Protein 4CNG (pdb70)

Organism: Sulfolobus acidocaldarius (strain ATCC 33909 / DSM 639 / JCM 8929 / NBRC 15157 / NCIMB 11770) (NCBI:txid330779)

Solvent-accessible surface area: 13334 Å² total; per-residue (Å²): 108,47,8,11,0,0,0,0,34,0,69,6,15,70,1,0,0,6,0,0,32,3,3,30,0,9,101,13,76,31,0,30,0,4,44,28,112,9,89,50,116,66,0,48,155,43,0,48,120,0,28,81,9,7,97,175,59,19,93,95,22,120,55,17,68,66,0,11,141,110,24,93,22,55,0,0,16,28,43,91,20,126,25,191,46,107,27,105,209,47,28,10,76,13,137,30,1,90,158,25,1,130,132,68,57,0,0,0,0,3,11,32,63,77,110,27,21,63,137,102,16,12,48,85,5,61,44,2,2,15,11,38,5,3,89,145,18,19,63,19,12,15,0,4,14,0,1,1,3,1,5,5,10,75,97,65,131,40,15,9,0,0,0,0,38,0,70,6,14,67,1,0,0,6,0,0,34,3,2,42,0,6,94,12,76,45,0,38,0,6,48,26,122,9,85,44,115,70,0,59,164,45,0,52,106,0,41,88,8,10,135,156,53,22,99,94,14,136,64,8,60,53,0,15,150,121,24,91,18,42,0,0,20,33,25,81,70,145,114,18,108,5,101,35,0,94,168,23,4,123,118,79,58,0,0,0,0,4,10,32,61,79,104,26,34,60,220,79,6,65,85,74,21,76,65,53,1,45,14,25,7,6,99,143,23,10,63,18,12,15,0,3,16,0,1,0,0,0,1,12,16,71,81,81

InterPro domains:
  IPR001537 tRNA/rRNA methyltransferase, SpoU type [PF00588] (3-151)
  IPR004384 RNA methyltransferase TrmJ/LasT [PIRSF004808] (2-227)
  IPR004384 RNA methyltransferase TrmJ/LasT [PTHR42786] (3-229)
  IPR029026 tRNA (guanine-N1-)-methyltransferase, N-terminal [G3DSA:3.40.1280.10] (1-156)
  IPR029028 Alpha/beta knot methyltransferases [SSF75217] (3-158)
  IPR053648 tRNA Cytidine-2'-O-Methyltransferase [NF041077] (3-228)

Secondary structure (DSSP, 8-state):
-EEEEEEES---HHHHHHHHHHHHHTT-SEEEEES--S-HHHHHTT-GGGHHIIIII-EEESSHHHHSTT-SEEEEE---SS--GGGGGGEE-GGGHHHHHTTSEEEEEE-BTTTBS-HHHHHTSSEEEPPP--TTS----HHHHHHHHHHHHHH-/-EEEEEEES---HHHHHHHHHHHHHTT-SEEEEES--S-HHHHHTT-GGGHHIIIII-EEESSGGGGSTT-SEEEEE--TT--B-GGGHHHHHTT-EEEEEE-BTTTB--HHHHHT-SEEE-----TTS----HHHHHHHHHHHHHH-

B-factor: mean 23.72, std 23.28, range [7.68, 213.01]

GO terms:
  GO:0106339 tRNA (cytidine(32)-2'-O-ribose)-methyltransferase activity (F, EXP)

Sequence (304 aa):
MTIRLVIVEPEGAYYNLGFIARLVKNFLIDEFYVVVNPKADINEAIKFSAKGSEVIEKMMKITTNNFDDAIRDVDLKIATSSIADIKGDLLRKSSIRRPIDLERLIKDKKVAFIFGRESVGLTREEIAKSDFLLFIPANPEYPVLNLSHAVGIVLYELWRNMTIRLVIVEPEGAYNLGFIARLVKNFLIDEFYVVNPKADINEAIKFSAKGSEVIEKMMMKITNNFDDAIRDVDLKIATSSIADSIRPIDLERLIKDKKVAFIFGRESVGLTREEIAKSSDFLLFIPANPEYPVLNLSHAVGIVLYELWRN

Nearest PDB structures (foldseek):
  4cng-assembly1_A  TM=1.006E+00  e=1.627E-33  Sulfolobus acidocaldarius
  4cnf-assembly1_A  TM=9.850E-01  e=6.640E-30  Sulfolobus acidocaldarius
  4cnf-assembly1_B  TM=9.751E-01  e=2.434E-27  Sulfolobus acidocaldarius
  5gra-assembly1_B  TM=8.907E-01  e=3.231E-12  Zymomonas mobilis subsp. mobilis ZM4 = ATCC 31821
  5gra-assembly1_A  TM=8.893E-01  e=1.372E-11  Zymomonas mobilis subsp. mobilis ZM4 = ATCC 31821

CATH classification: 3.40.1280.10

Structure (mmCIF, N/CA/C/O backbone):
data_4CNG
#
_entry.id   4CNG
#
_cell.length_a   45.803
_cell.length_b   54.097
_cell.length_c   130.637
_cell.angle_alpha   90.00
_cell.angle_beta   90.00
_cell.angle_gamma   90.00
#
_symmetry.space_group_name_H-M   'P 21 2 21'
#
loop_
_entity.id
_entity.type
_entity.pdbx_description
1 polymer 'SPOU RRNA METHYLASE'
2 non-polymer S-ADENOSYL-L-HOMOCYSTEINE
3 non-polymer GLYCEROL
4 water water
#
loop_
_atom_site.group_PDB
_atom_site.id
_atom_site.type_symbol
_atom_site.label_atom_id
_atom_site.label_alt_id
_atom_site.label_comp_id
_atom_site.label_asym_id
_atom_site.label_entity_id
_atom_site.label_seq_id
_atom_site.pdbx_PDB_ins_code
_atom_site.Cartn_x
_atom_site.Cartn_y
_atom_site.Cartn_z
_atom_site.occupancy
_atom_site.B_iso_or_equiv
_atom_site.auth_seq_id
_atom_site.auth_comp_id
_atom_site.auth_asym_id
_atom_site.auth_atom_id
_atom_site.pdbx_PDB_model_num
ATOM 1 N N . MET A 1 21 ? -26.702 -30.452 132.395 1.00 50.41 1 MET A N 1
ATOM 2 C CA . MET A 1 21 ? -27.462 -29.622 133.376 1.00 38.30 1 MET A CA 1
ATOM 3 C C . MET A 1 21 ? -26.622 -29.318 134.625 1.00 36.74 1 MET A C 1
ATOM 4 O O . MET A 1 21 ? -25.855 -30.152 135.090 1.00 39.44 1 MET A O 1
ATOM 9 N N . THR A 1 22 ? -26.837 -28.140 135.200 1.00 30.14 2 THR A N 1
ATOM 10 C CA . THR A 1 22 ? -26.316 -27.808 136.510 1.00 22.18 2 THR A CA 1
ATOM 11 C C . THR A 1 22 ? -27.491 -27.391 137.363 1.00 21.37 2 THR A C 1
ATOM 12 O O . THR A 1 22 ? -28.351 -26.654 136.908 1.00 23.97 2 THR A O 1
ATOM 16 N N . ILE A 1 23 ? -27.552 -27.916 138.572 1.00 16.47 3 ILE A N 1
ATOM 17 C CA . ILE A 1 23 ? -28.695 -27.699 139.430 1.00 14.74 3 ILE A CA 1
ATOM 18 C C . ILE A 1 23 ? -28.320 -26.928 140.670 1.00 13.80 3 ILE A C 1
ATOM 19 O O . ILE A 1 23 ? -27.424 -27.312 141.400 1.00 14.44 3 ILE A O 1
ATOM 24 N N . ARG A 1 24 ? -29.041 -25.838 140.892 1.00 12.59 4 ARG A N 1
ATOM 25 C CA . ARG A 1 24 ? -28.967 -25.081 142.131 1.00 11.71 4 ARG A CA 1
ATOM 26 C C . ARG A 1 24 ? -30.258 -25.292 142.920 1.00 11.31 4 ARG A C 1
ATOM 27 O O . ARG A 1 24 ? -31.341 -25.019 142.438 1.00 15.18 4 ARG A O 1
ATOM 35 N N . LEU A 1 25 ? -30.127 -25.796 144.135 1.00 10.52 5 LEU A N 1
ATOM 36 C CA . LEU A 1 25 ? -31.220 -25.936 145.048 1.00 9.49 5 LEU A CA 1
ATOM 37 C C . LEU A 1 25 ? -31.298 -24.674 145.906 1.00 9.89 5 LEU A C 1
ATOM 38 O O . LEU A 1 25 ? -30.295 -24.301 146.496 1.00 11.21 5 LEU A O 1
ATOM 43 N N . VAL A 1 26 ? -32.466 -24.056 145.941 1.00 9.15 6 VAL A N 1
ATOM 44 C CA . VAL A 1 26 ? -32.719 -22.848 146.730 1.00 8.70 6 VAL A CA 1
ATOM 45 C C . VAL A 1 26 ? -33.837 -23.129 147.717 1.00 8.72 6 VAL A C 1
ATOM 46 O O . VAL A 1 26 ? -34.938 -23.456 147.325 1.00 10.29 6 VAL A O 1
ATOM 50 N N . ILE A 1 27 ? -33.523 -22.970 149.004 1.00 8.76 7 ILE A N 1
ATOM 51 C CA . ILE A 1 27 ? -34.485 -23.169 150.061 1.00 8.43 7 ILE A CA 1
ATOM 52 C C . ILE A 1 27 ? -34.751 -21.811 150.714 1.00 8.83 7 ILE A C 1
ATOM 53 O O . ILE A 1 27 ? -33.840 -21.192 151.232 1.00 9.60 7 ILE A O 1
ATOM 58 N N . VAL A 1 28 ? -35.995 -21.384 150.693 1.00 8.76 8 VAL A N 1
ATOM 59 C CA . VAL A 1 28 ? -36.361 -20.036 151.151 1.00 9.47 8 VAL A CA 1
ATOM 60 C C . VAL A 1 28 ? -36.830 -20.066 152.603 1.00 8.92 8 VAL A C 1
ATOM 61 O O . VAL A 1 28 ? -37.853 -20.650 152.945 1.00 10.72 8 VAL A O 1
ATOM 65 N N . GLU A 1 29 ? -36.053 -19.409 153.473 1.00 9.80 9 GLU A N 1
ATOM 66 C CA . GLU A 1 29 ? -36.384 -19.213 154.881 1.00 10.50 9 GLU A CA 1
ATOM 67 C C . GLU A 1 29 ? -36.818 -20.482 155.608 1.00 10.51 9 GLU A C 1
ATOM 68 O O . GLU A 1 29 ? -37.851 -20.499 156.275 1.00 11.67 9 GLU A O 1
ATOM 74 N N . PRO A 1 30 ? -36.006 -21.527 155.527 1.00 11.15 10 PRO A N 1
ATOM 75 C CA . PRO A 1 30 ? -36.409 -22.754 156.252 1.00 12.44 10 PRO A CA 1
ATOM 76 C C . PRO A 1 30 ? -36.477 -22.506 157.725 1.00 11.39 10 PRO A C 1
ATOM 77 O O . PRO A 1 30 ? -35.604 -21.864 158.324 1.00 12.79 10 PRO A O 1
ATOM 81 N N . GLU A 1 31 ? -37.465 -23.144 158.336 1.00 12.65 11 GLU A N 1
ATOM 82 C CA . GLU A 1 31 ? -37.793 -22.955 159.732 1.00 13.88 11 GLU A CA 1
ATOM 83 C C . GLU A 1 31 ? -37.307 -24.136 160.607 1.00 14.19 11 GLU A C 1
ATOM 84 O O . GLU A 1 31 ? -36.945 -23.940 161.761 1.00 17.49 11 GLU A O 1
ATOM 90 N N . GLY A 1 32 ? -37.434 -25.356 160.090 1.00 13.24 12 GLY A N 1
ATOM 91 C CA . GLY A 1 32 ? -37.108 -26.545 160.869 1.00 13.98 12 GLY A CA 1
ATOM 92 C C . GLY A 1 32 ? -35.670 -26.988 160.705 1.00 13.07 12 GLY A C 1
ATOM 93 O O . GLY A 1 32 ? -35.217 -27.228 159.596 1.00 13.12 12 GLY A O 1
ATOM 94 N N . ALA A 1 33 ? -34.956 -27.192 161.809 1.00 14.08 13 ALA A N 1
ATOM 95 C CA . ALA A 1 33 ? -33.585 -27.708 161.738 1.00 14.54 13 ALA A CA 1
ATOM 96 C C . ALA A 1 33 ? -33.524 -29.107 161.162 1.00 13.60 13 ALA A C 1
ATOM 97 O O . ALA A 1 33 ? -32.603 -29.443 160.447 1.00 13.49 13 ALA A O 1
ATOM 99 N N A TYR A 1 34 ? -34.531 -29.912 161.436 0.50 13.70 14 TYR A N 1
ATOM 100 N N B TYR A 1 34 ? -34.529 -29.913 161.484 0.50 13.85 14 TYR A N 1
ATOM 101 C CA A TYR A 1 34 ? -34.563 -31.241 160.864 0.50 14.10 14 TYR A CA 1
ATOM 102 C CA B TYR A 1 34 ? -34.669 -31.245 160.903 0.50 15.02 14 TYR A CA 1
ATOM 103 C C A TYR A 1 34 ? -34.708 -31.132 159.343 0.50 12.61 14 TYR A C 1
ATOM 104 C C B TYR A 1 34 ? -34.710 -31.113 159.370 0.50 12.88 14 TYR A C 1
ATOM 105 O O A TYR A 1 34 ? -33.981 -31.797 158.602 0.50 12.75 14 TYR A O 1
ATOM 106 O O B TYR A 1 34 ? -33.979 -31.797 158.651 0.50 13.07 14 TYR A O 1
ATOM 123 N N . ASN A 1 35 ? -35.584 -30.248 158.855 1.00 11.96 15 ASN A N 1
ATOM 124 C CA . ASN A 1 35 ? -35.723 -30.121 157.415 1.00 12.19 15 ASN A CA 1
ATOM 125 C C . ASN A 1 35 ? -34.433 -29.655 156.793 1.00 10.55 15 ASN A C 1
ATOM 126 O O . ASN A 1 35 ? -34.037 -30.170 155.759 1.00 10.65 15 ASN A O 1
ATOM 131 N N . LEU A 1 36 ? -33.784 -28.656 157.370 1.00 10.84 16 LEU A N 1
ATOM 132 C CA . LEU A 1 36 ? -32.550 -28.168 156.775 1.00 10.81 16 LEU A CA 1
ATOM 133 C C . LEU A 1 36 ? -31.480 -29.275 156.740 1.00 9.94 16 LEU A C 1
ATOM 134 O O . LEU A 1 36 ? -30.792 -29.433 155.735 1.00 10.31 16 LEU A O 1
ATOM 139 N N . GLY A 1 37 ? -31.320 -29.997 157.836 1.00 10.15 17 GLY A N 1
ATOM 140 C CA . GLY A 1 37 ? -30.371 -31.077 157.851 1.00 10.69 17 GLY A CA 1
ATOM 141 C C . GLY A 1 37 ? -30.678 -32.193 156.867 1.00 10.39 17 GLY A C 1
ATOM 142 O O . GLY A 1 37 ? -29.796 -32.691 156.165 1.00 11.15 17 GLY A O 1
ATOM 143 N N . PHE A 1 38 ? -31.951 -32.569 156.791 1.00 9.37 18 PHE A N 1
ATOM 144 C CA . PHE A 1 38 ? -32.363 -33.587 155.853 1.00 9.60 18 PHE A CA 1
ATOM 145 C C . PHE A 1 38 ? -32.137 -33.163 154.427 1.00 9.49 18 PHE A C 1
ATOM 146 O O . PHE A 1 38 ? -31.767 -33.984 153.580 1.00 10.12 18 PHE A O 1
ATOM 154 N N . ILE A 1 39 ? -32.346 -31.875 154.122 1.00 9.39 19 ILE A N 1
ATOM 155 C CA . ILE A 1 39 ? -32.058 -31.376 152.804 1.00 9.16 19 ILE A CA 1
ATOM 156 C C . ILE A 1 39 ? -30.554 -31.432 152.487 1.00 9.41 19 ILE A C 1
ATOM 157 O O . ILE A 1 39 ? -30.166 -31.849 151.399 1.00 10.15 19 ILE A O 1
ATOM 162 N N . ALA A 1 40 ? -29.725 -31.057 153.450 1.00 10.30 20 ALA A N 1
ATOM 163 C CA . ALA A 1 40 ? -28.288 -31.152 153.235 1.00 11.09 20 ALA A CA 1
ATOM 164 C C . ALA A 1 40 ? -27.836 -32.581 152.923 1.00 10.74 20 ALA A C 1
ATOM 165 O O . ALA A 1 40 ? -26.991 -32.807 152.075 1.00 11.08 20 ALA A O 1
ATOM 167 N N . ARG A 1 41 ? -28.417 -33.545 153.612 1.00 10.52 21 ARG A N 1
ATOM 168 C CA . ARG A 1 41 ? -28.134 -34.961 153.320 1.00 11.08 21 ARG A CA 1
ATOM 169 C C . ARG A 1 41 ? -28.506 -35.305 151.888 1.00 10.98 21 ARG A C 1
ATOM 170 O O . ARG A 1 41 ? -27.729 -35.931 151.162 1.00 11.31 21 ARG A O 1
ATOM 178 N N . LEU A 1 42 ? -29.692 -34.878 151.451 1.00 10.14 22 LEU A N 1
ATOM 179 C CA . LEU A 1 42 ? -30.165 -35.137 150.094 1.00 10.04 22 LEU A CA 1
ATOM 180 C C . LEU A 1 42 ? -29.255 -34.513 149.043 1.00 10.61 22 LEU A C 1
ATOM 181 O O . LEU A 1 42 ? -29.092 -35.066 147.962 1.00 10.66 22 LEU A O 1
ATOM 186 N N . VAL A 1 43 ? -28.707 -33.321 149.328 1.00 10.41 23 VAL A N 1
ATOM 187 C CA . VAL A 1 43 ? -27.768 -32.680 148.426 1.00 11.73 23 VAL A CA 1
ATOM 188 C C . VAL A 1 43 ? -26.597 -33.601 148.102 1.00 11.81 23 VAL A C 1
ATOM 189 O O . VAL A 1 43 ? -26.140 -33.671 146.961 1.00 13.51 23 VAL A O 1
ATOM 193 N N . LYS A 1 44 ? -26.084 -34.278 149.120 1.00 12.05 24 LYS A N 1
ATOM 194 C CA . LYS A 1 44 ? -25.033 -35.260 148.907 1.00 13.40 24 LYS A CA 1
ATOM 195 C C . LYS A 1 44 ? -25.549 -36.567 148.279 1.00 12.54 24 LYS A C 1
ATOM 196 O O . LYS A 1 44 ? -24.913 -37.104 147.383 1.00 14.32 24 LYS A O 1
ATOM 202 N N . ASN A 1 45 ? -26.691 -37.067 148.726 1.00 11.59 25 ASN A N 1
ATOM 203 C CA . ASN A 1 45 ? -27.268 -38.285 148.134 1.00 12.12 25 ASN A CA 1
ATOM 204 C C . ASN A 1 45 ? -27.481 -38.173 146.617 1.00 11.48 25 ASN A C 1
ATOM 205 O O . ASN A 1 45 ? -27.389 -39.174 145.905 1.00 12.87 25 ASN A O 1
ATOM 210 N N . PHE A 1 46 ? -27.806 -36.967 146.134 1.00 11.91 26 PHE A N 1
ATOM 211 C CA . PHE A 1 46 ? -28.185 -36.776 144.751 1.00 11.98 26 PHE A CA 1
ATOM 212 C C . PHE A 1 46 ? -27.280 -35.791 144.006 1.00 13.08 26 PHE A C 1
ATOM 213 O O . PHE A 1 46 ? -27.592 -35.396 142.893 1.00 14.31 26 PHE A O 1
ATOM 221 N N . LEU A 1 47 ? -26.112 -35.500 144.575 1.00 13.73 27 LEU A N 1
ATOM 222 C CA . LEU A 1 47 ? -25.062 -34.739 143.904 1.00 15.18 27 LEU A CA 1
ATOM 223 C C . LEU A 1 47 ? -25.583 -33.450 143.280 1.00 14.87 27 LEU A C 1
ATOM 224 O O . LEU A 1 47 ? -25.263 -33.105 142.160 1.00 17.19 27 LEU A O 1
ATOM 229 N N . ILE A 1 48 ? -26.249 -32.640 144.085 1.00 14.68 28 ILE A N 1
ATOM 230 C CA . ILE A 1 48 ? -26.677 -31.318 143.655 1.00 13.34 28 ILE A CA 1
ATOM 231 C C . ILE A 1 48 ? -25.450 -30.411 143.575 1.00 12.67 28 ILE A C 1
ATOM 232 O O . ILE A 1 48 ? -24.573 -30.455 144.438 1.00 15.50 28 ILE A O 1
ATOM 237 N N . ASP A 1 49 ? -25.387 -29.583 142.541 1.00 13.38 29 ASP A N 1
ATOM 238 C CA . ASP A 1 49 ? -24.202 -28.787 142.269 1.00 14.20 29 ASP A CA 1
ATOM 239 C C . ASP A 1 49 ? -24.032 -27.572 143.207 1.00 14.41 29 ASP A C 1
ATOM 240 O O . ASP A 1 49 ? -22.923 -27.251 143.592 1.00 16.35 29 ASP A O 1
ATOM 245 N N . GLU A 1 50 ? -25.114 -26.870 143.504 1.00 12.97 30 GLU A N 1
ATOM 246 C CA . GLU A 1 50 ? -25.097 -25.625 144.294 1.00 13.01 30 GLU A CA 1
ATOM 247 C C . GLU A 1 50 ? -26.292 -25.662 145.228 1.00 11.83 30 GLU A C 1
ATOM 248 O O . GLU A 1 50 ? -27.347 -26.182 144.875 1.00 12.54 30 GLU A O 1
ATOM 254 N N . PHE A 1 51 ? -26.104 -25.121 146.427 1.00 11.81 31 PHE A N 1
ATOM 255 C CA . PHE A 1 51 ? -27.075 -25.205 147.497 1.00 11.23 31 PHE A CA 1
ATOM 256 C C . PHE A 1 51 ? -27.094 -23.854 148.204 1.00 10.65 31 PHE A C 1
ATOM 257 O O . PHE A 1 51 ? -26.142 -23.507 148.893 1.00 12.19 31 PHE A O 1
ATOM 265 N N . TYR A 1 52 ? -28.214 -23.150 148.034 1.00 10.36 32 TYR A N 1
ATOM 266 C CA . TYR A 1 52 ? -28.433 -21.827 148.619 1.00 10.58 32 TYR A CA 1
ATOM 267 C C . TYR A 1 52 ? -29.596 -21.867 149.579 1.00 11.17 32 TYR A C 1
ATOM 268 O O . TYR A 1 52 ? -30.635 -22.459 149.287 1.00 11.95 32 TYR A O 1
ATOM 277 N N A VAL A 1 53 ? -29.453 -21.150 150.683 0.50 10.86 33 VAL A N 1
ATOM 278 N N B VAL A 1 53 ? -29.420 -21.225 150.733 0.50 11.40 33 VAL A N 1
ATOM 279 C CA A VAL A 1 53 ? -30.497 -21.016 151.655 0.50 10.50 33 VAL A CA 1
ATOM 280 C CA B VAL A 1 53 ? -30.500 -20.998 151.673 0.50 10.79 33 VAL A CA 1
ATOM 281 C C A VAL A 1 53 ? -30.670 -19.521 151.930 0.50 10.51 33 VAL A C 1
ATOM 282 C C B VAL A 1 53 ? -30.664 -19.502 151.906 0.50 10.50 33 VAL A C 1
ATOM 283 O O A VAL A 1 53 ? -29.706 -18.829 152.235 0.50 12.39 33 VAL A O 1
ATOM 284 O O B VAL A 1 53 ? -29.705 -18.800 152.206 0.50 12.78 33 VAL A O 1
ATOM 291 N N . VAL A 1 54 ? -31.889 -19.042 151.758 1.00 9.94 34 VAL A N 1
ATOM 292 C CA . VAL A 1 54 ? -32.220 -17.641 151.930 1.00 10.51 34 VAL A CA 1
ATOM 293 C C . VAL A 1 54 ? -32.681 -17.427 153.374 1.00 10.95 34 VAL A C 1
ATOM 294 O O . VAL A 1 54 ? -33.657 -18.017 153.824 1.00 11.13 34 VAL A O 1
ATOM 298 N N . ASN A 1 55 ? -31.983 -16.548 154.105 1.00 11.59 35 ASN A N 1
ATOM 299 C CA . ASN A 1 55 ? -32.393 -16.090 155.432 1.00 12.74 35 ASN A CA 1
ATOM 300 C C . ASN A 1 55 ? -32.927 -17.254 156.309 1.00 11.83 35 ASN A C 1
ATOM 301 O O . ASN A 1 55 ? -34.067 -17.250 156.732 1.00 12.22 35 ASN A O 1
ATOM 306 N N . PRO A 1 56 ? -32.093 -18.261 156.591 1.00 13.48 36 PRO A N 1
ATOM 307 C CA . PRO A 1 56 ? -32.557 -19.411 157.357 1.00 12.60 36 PRO A CA 1
ATOM 308 C C . PRO A 1 56 ? -32.998 -18.995 158.758 1.00 12.51 36 PRO A C 1
ATOM 309 O O . PRO A 1 56 ? -32.324 -18.220 159.419 1.00 14.32 36 PRO A O 1
ATOM 313 N N . LYS A 1 57 ? -34.100 -19.544 159.202 1.00 13.25 37 LYS A N 1
ATOM 314 C CA . LYS A 1 57 ? -34.597 -19.385 160.573 1.00 14.09 37 LYS A CA 1
ATOM 315 C C . LYS A 1 57 ? -34.152 -20.552 161.481 1.00 14.70 37 LYS A C 1
ATOM 316 O O . LYS A 1 57 ? -33.860 -20.342 162.636 1.00 16.88 37 LYS A O 1
ATOM 322 N N . ALA A 1 58 ? -34.016 -21.732 160.894 1.00 15.45 38 ALA A N 1
ATOM 323 C CA . ALA A 1 58 ? -33.534 -22.917 161.589 1.00 15.41 38 ALA A CA 1
ATOM 324 C C . ALA A 1 58 ? -32.157 -22.655 162.170 1.00 15.66 38 ALA A C 1
ATOM 325 O O . ALA A 1 58 ? -31.314 -22.101 161.480 1.00 16.93 38 ALA A O 1
ATOM 327 N N . ASP A 1 59 ? -31.874 -23.263 163.322 1.00 15.80 39 ASP A N 1
ATOM 328 C CA . ASP A 1 59 ? -30.544 -23.256 163.962 1.00 15.32 39 ASP A CA 1
ATOM 329 C C . ASP A 1 59 ? -29.619 -24.191 163.182 1.00 15.28 39 ASP A C 1
ATOM 330 O O . ASP A 1 59 ? -29.811 -25.404 163.151 1.00 16.91 39 ASP A O 1
ATOM 335 N N . ILE A 1 60 ? -28.621 -23.641 162.504 1.00 15.10 40 ILE A N 1
ATOM 336 C CA . ILE A 1 60 ? -27.754 -24.412 161.629 1.00 16.47 40 ILE A CA 1
ATOM 337 C C . ILE A 1 60 ? -26.926 -25.458 162.388 1.00 18.90 40 ILE A C 1
ATOM 338 O O . ILE A 1 60 ? -26.630 -26.533 161.848 1.00 18.13 40 ILE A O 1
ATOM 343 N N . ASN A 1 61 ? -26.551 -25.130 163.626 1.00 21.16 41 ASN A N 1
ATOM 344 C CA . ASN A 1 61 ? -25.828 -26.047 164.464 1.00 27.17 41 ASN A CA 1
ATOM 345 C C . ASN A 1 61 ? -26.664 -27.280 164.723 1.00 22.22 41 ASN A C 1
ATOM 346 O O . ASN A 1 61 ? -26.165 -28.403 164.662 1.00 29.49 41 ASN A O 1
ATOM 351 N N . GLU A 1 62 ? -27.942 -27.090 165.004 1.00 18.45 42 GLU A N 1
ATOM 352 C CA . GLU A 1 62 ? -28.859 -28.209 165.219 1.00 20.39 42 GLU A CA 1
ATOM 353 C C . GLU A 1 62 ? -29.085 -29.003 163.935 1.00 15.33 42 GLU A C 1
ATOM 354 O O . GLU A 1 62 ? -29.200 -30.216 163.957 1.00 21.42 42 GLU A O 1
ATOM 360 N N . ALA A 1 63 ? -29.153 -28.309 162.814 1.00 13.54 43 ALA A N 1
ATOM 361 C CA . ALA A 1 63 ? -29.409 -28.961 161.544 1.00 12.76 43 ALA A CA 1
ATOM 362 C C . ALA A 1 63 ? -28.316 -29.956 161.168 1.00 14.03 43 ALA A C 1
ATOM 363 O O . ALA A 1 63 ? -28.585 -30.973 160.563 1.00 15.89 43 ALA A O 1
ATOM 365 N N . ILE A 1 64 ? -27.086 -29.641 161.529 1.00 16.37 44 ILE A N 1
ATOM 366 C CA . ILE A 1 64 ? -25.967 -30.522 161.220 1.00 20.13 44 ILE A CA 1
ATOM 367 C C . ILE A 1 64 ? -26.203 -31.941 161.742 1.00 22.02 44 ILE A C 1
ATOM 368 O O . ILE A 1 64 ? -25.816 -32.917 161.094 1.00 23.49 44 ILE A O 1
ATOM 373 N N . LYS A 1 65 ? -26.903 -32.065 162.866 1.00 22.70 45 LYS A N 1
ATOM 374 C CA . LYS A 1 65 ? -27.176 -33.383 163.456 1.00 29.26 45 LYS A CA 1
ATOM 375 C C . LYS A 1 65 ? -28.055 -34.259 162.567 1.00 36.30 45 LYS A C 1
ATOM 376 O O . LYS A 1 65 ? -28.094 -35.501 162.781 1.00 130.78 45 LYS A O 1
ATOM 382 N N . PHE A 1 66 ? -28.883 -33.645 161.720 1.00 54.93 46 PHE A N 1
ATOM 383 C CA . PHE A 1 66 ? -29.812 -34.398 160.892 1.00 31.41 46 PHE A CA 1
ATOM 384 C C . PHE A 1 66 ? -29.210 -34.615 159.506 1.00 38.83 46 PHE A C 1
ATOM 385 O O . PHE A 1 66 ? -29.874 -35.153 158.597 1.00 31.45 46 PHE A O 1
ATOM 393 N N . SER A 1 67 ? -27.984 -34.136 159.299 1.00 27.15 47 SER A N 1
ATOM 394 C CA . SER A 1 67 ? -27.408 -34.129 157.959 1.00 26.81 47 SER A CA 1
ATOM 395 C C . SER A 1 67 ? -26.609 -35.400 157.649 1.00 23.95 47 SER A C 1
ATOM 396 O O . SER A 1 67 ? -2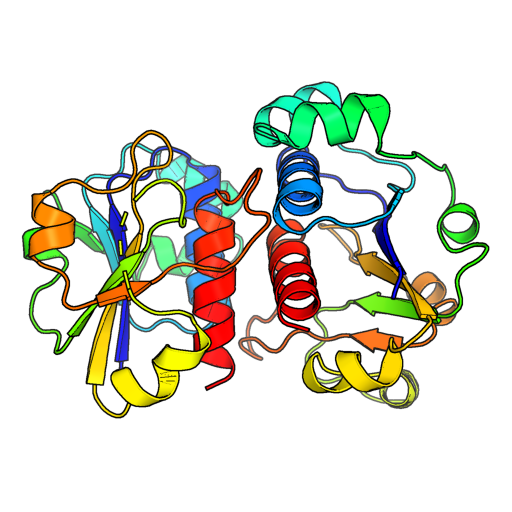6.209 -35.590 156.512 1.00 25.51 47 SER A O 1
ATOM 399 N N . ALA A 1 68 ? -26.468 -36.291 158.639 1.00 25.35 48 ALA A N 1
ATOM 400 C CA . ALA A 1 68 ? -25.625 -37.476 158.540 1.00 26.50 48 ALA A CA 1
ATOM 401 C C . ALA A 1 68 ? -24.331 -37.014 157.878 1.00 33.04 48 ALA A C 1
ATOM 402 O O . ALA A 1 68 ? -23.773 -35.991 158.285 1.00 27.36 48 ALA A O 1
ATOM 404 N N . LYS A 1 69 ? -23.950 -37.642 156.774 1.00 32.70 49 LYS A N 1
ATOM 405 C CA . LYS A 1 69 ? -22.778 -37.201 156.032 1.00 36.43 49 LYS A CA 1
ATOM 406 C C . LYS A 1 69 ? -22.972 -35.877 155.263 1.00 46.57 49 LYS A C 1
ATOM 407 O O . LYS A 1 69 ? -22.013 -35.324 154.709 1.00 44.39 49 LYS A O 1
ATOM 413 N N . GLY A 1 70 ? -24.202 -35.362 155.238 1.00 31.71 50 GLY A N 1
ATOM 414 C CA . GLY A 1 70 ? -24.482 -34.002 154.731 1.00 30.59 50 GLY A CA 1
ATOM 415 C C . GLY A 1 70 ? -23.907 -32.886 155.586 1.00 32.96 50 GLY A C 1
ATOM 416 O O . GLY A 1 70 ? -24.064 -31.716 155.260 1.00 28.98 50 GLY A O 1
ATOM 417 N N . SER A 1 71 ? -23.247 -33.230 156.689 1.00 29.05 51 SER A N 1
ATOM 418 C CA . SER A 1 71 ? -22.659 -32.223 157.579 1.00 23.51 51 SER A CA 1
ATOM 419 C C . SER A 1 71 ? -21.614 -31.317 156.891 1.00 32.73 51 SER A C 1
ATOM 420 O O . SER A 1 71 ? -21.632 -30.093 157.082 1.00 33.75 51 SER A O 1
ATOM 423 N N . GLU A 1 72 ? -20.779 -31.883 156.011 1.00 37.13 52 GLU A N 1
ATOM 424 C CA . GLU A 1 72 ? -19.789 -31.066 155.262 1.00 30.46 52 GLU A CA 1
ATOM 425 C C . GLU A 1 72 ? -20.478 -30.121 154.267 1.00 23.19 52 GLU A C 1
ATOM 426 O O . GLU A 1 72 ? -20.025 -28.997 153.994 1.00 24.2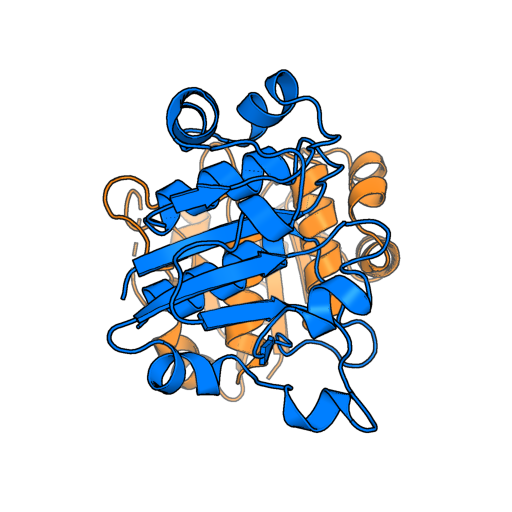6 52 GLU A O 1
ATOM 432 N N . VAL A 1 73 ? -21.652 -30.554 153.837 1.00 19.69 53 VAL A N 1
ATOM 433 C CA . VAL A 1 73 ? -22.503 -29.765 152.975 1.00 16.53 53 VAL A CA 1
ATOM 434 C C . VAL A 1 73 ? -22.881 -28.450 153.648 1.00 15.64 53 VAL A C 1
ATOM 435 O O . VAL A 1 73 ? -22.736 -27.411 153.065 1.00 17.54 53 VAL A O 1
ATOM 439 N N . ILE A 1 74 ? -23.345 -28.511 154.886 1.00 15.74 54 ILE A N 1
ATOM 440 C CA . ILE A 1 74 ? -23.744 -27.312 155.630 1.00 16.29 54 ILE A CA 1
ATOM 441 C C . ILE A 1 74 ? -22.555 -26.409 155.926 1.00 18.09 54 ILE A C 1
ATOM 442 O O . ILE A 1 74 ? -22.595 -25.193 155.701 1.00 19.21 54 ILE A O 1
ATOM 447 N N . GLU A 1 75 ? -21.495 -27.007 156.437 1.00 19.63 55 GLU A N 1
ATOM 448 C CA . GLU A 1 75 ? -20.375 -26.240 156.935 1.00 24.12 55 GLU A CA 1
ATOM 449 C C . GLU A 1 75 ? -19.646 -25.460 155.842 1.00 26.14 55 GLU A C 1
ATOM 450 O O . GLU A 1 75 ? -19.192 -24.320 156.055 1.00 32.27 55 GLU A O 1
ATOM 456 N N . LYS A 1 76 ? -19.520 -26.076 154.672 1.00 22.82 56 LYS A N 1
ATOM 457 C CA . LYS A 1 76 ? -18.710 -25.502 153.606 1.00 24.40 56 LYS A CA 1
ATOM 458 C C . LYS A 1 76 ? -19.467 -25.193 152.317 1.00 24.98 56 LYS A C 1
ATOM 459 O O . LYS A 1 76 ? -19.288 -24.122 151.737 1.00 34.01 56 LYS A O 1
ATOM 465 N N . MET A 1 77 ? -20.294 -26.125 151.852 1.00 18.14 57 MET A N 1
ATOM 466 C CA . MET A 1 77 ? -20.889 -25.966 150.527 1.00 15.65 57 MET A CA 1
ATOM 467 C C . MET A 1 77 ? -22.059 -24.968 150.491 1.00 14.68 57 MET A C 1
ATOM 468 O O . MET A 1 77 ? -22.181 -24.174 149.555 1.00 15.85 57 MET A O 1
ATOM 473 N N . MET A 1 78 ? -22.917 -25.045 151.492 1.00 13.47 58 MET A N 1
ATOM 474 C CA . MET A 1 78 ? -24.122 -24.248 151.561 1.00 12.46 58 MET A CA 1
ATOM 475 C C . MET A 1 78 ? -23.798 -22.776 151.544 1.00 12.73 58 MET A C 1
ATOM 476 O O . MET A 1 78 ? -22.928 -22.328 152.278 1.00 14.49 58 MET A O 1
ATOM 481 N N . LYS A 1 79 ? -24.487 -22.041 150.692 1.00 11.89 59 LYS A N 1
ATOM 482 C CA . LYS A 1 79 ? -24.356 -20.586 150.637 1.00 12.01 59 LYS A CA 1
ATOM 483 C C . LYS A 1 79 ? -25.595 -19.963 151.246 1.00 12.25 59 LYS A C 1
ATOM 484 O O . LYS A 1 79 ? -26.705 -20.321 150.910 1.00 16.78 59 LYS A O 1
ATOM 490 N N . ILE A 1 80 ? -25.410 -19.032 152.170 1.00 12.29 60 ILE A N 1
ATOM 491 C CA . ILE A 1 80 ? -26.484 -18.277 152.755 1.00 11.70 60 ILE A CA 1
ATOM 492 C C . ILE A 1 80 ? -26.573 -16.922 152.051 1.00 11.86 60 ILE A C 1
ATOM 493 O O . ILE A 1 80 ? -25.554 -16.281 151.799 1.00 12.58 60 ILE A O 1
ATOM 498 N N A THR A 1 81 ? -27.786 -16.482 151.731 0.50 11.69 61 THR A N 1
ATOM 499 N N B THR A 1 81 ? -27.788 -16.502 151.744 0.50 12.00 61 THR A N 1
ATOM 500 C CA A THR A 1 81 ? -28.042 -15.106 151.277 0.50 11.83 61 THR A CA 1
ATOM 501 C CA B THR A 1 81 ? -28.040 -15.134 151.338 0.50 12.16 61 THR A CA 1
ATOM 502 C C A THR A 1 81 ? -29.146 -14.518 152.098 0.50 12.13 61 THR A C 1
ATOM 503 C C B THR A 1 81 ? -29.137 -14.519 152.143 0.50 12.06 61 THR A C 1
ATOM 504 O O A THR A 1 81 ? -29.984 -15.234 152.595 0.50 13.91 61 THR A O 1
ATOM 505 O O B THR A 1 81 ? -29.990 -15.213 152.643 0.50 14.61 61 THR A O 1
ATOM 512 N N . ASN A 1 82 ? -29.213 -13.190 152.157 1.00 12.66 62 ASN A N 1
ATOM 513 C CA . ASN A 1 82 ? -30.304 -12.529 152.831 1.00 13.98 62 ASN A CA 1
ATOM 514 C C . ASN A 1 82 ? -31.562 -12.399 152.021 1.00 17.41 62 ASN A C 1
ATOM 515 O O . ASN A 1 82 ? -32.676 -12.323 152.594 1.00 22.42 62 ASN A O 1
ATOM 520 N N . ASN A 1 83 ? -31.424 -12.410 150.706 1.00 16.61 63 ASN A N 1
ATOM 521 C CA . ASN A 1 83 ? -32.566 -12.081 149.855 1.00 21.31 63 ASN A CA 1
ATOM 522 C C . ASN A 1 83 ? -32.753 -13.099 148.770 1.00 17.55 63 ASN A C 1
ATOM 523 O O . ASN A 1 83 ? -31.806 -13.717 148.259 1.00 21.34 63 ASN A O 1
ATOM 528 N N . PHE A 1 84 ? -34.010 -13.288 148.452 1.00 15.87 64 PHE A N 1
ATOM 529 C CA . PHE A 1 84 ? -34.393 -14.182 147.388 1.00 14.82 64 PHE A CA 1
ATOM 530 C C . PHE A 1 84 ? -33.678 -13.917 146.060 1.00 14.08 64 PHE A C 1
ATOM 531 O O . PHE A 1 84 ? -33.181 -14.806 145.369 1.00 15.01 64 PHE A O 1
ATOM 539 N N . ASP A 1 85 ? -33.647 -12.655 145.678 1.00 15.11 65 ASP A N 1
ATOM 540 C CA . ASP A 1 85 ? -33.078 -12.279 144.400 1.00 15.33 65 ASP A CA 1
ATOM 541 C C . ASP A 1 85 ? -31.639 -12.739 144.280 1.00 17.25 65 ASP A C 1
ATOM 542 O O . ASP A 1 85 ? -31.197 -13.076 143.193 1.00 19.42 65 ASP A O 1
ATOM 547 N N . ASP A 1 86 ? -30.869 -12.649 145.357 1.00 18.24 66 ASP A N 1
ATOM 548 C CA . ASP A 1 86 ? -29.449 -13.030 145.284 1.00 21.96 66 ASP A CA 1
ATOM 549 C C . ASP A 1 86 ? -29.185 -14.537 145.103 1.00 24.53 66 ASP A C 1
ATOM 550 O O . ASP A 1 86 ? -28.114 -14.957 144.665 1.00 178.26 66 ASP A O 1
ATOM 555 N N . ALA A 1 87 ? -30.191 -15.321 145.467 1.00 13.89 67 ALA A N 1
ATOM 556 C CA . ALA A 1 87 ? -30.124 -16.770 145.350 1.00 13.82 67 ALA A CA 1
ATOM 557 C C . ALA A 1 87 ? -30.464 -17.300 143.965 1.00 13.34 67 ALA A C 1
ATOM 558 O O . ALA A 1 87 ? -30.133 -18.453 143.655 1.00 16.24 67 ALA A O 1
ATOM 560 N N . ILE A 1 88 ? -31.121 -16.485 143.135 1.00 14.67 68 ILE A N 1
ATOM 561 C CA . ILE A 1 88 ? -31.596 -16.945 141.835 1.00 16.82 68 ILE A CA 1
ATOM 562 C C . ILE A 1 88 ? -30.895 -16.197 140.687 1.00 19.59 68 ILE A C 1
ATOM 563 O O . ILE A 1 88 ? -31.320 -16.283 139.545 1.00 23.80 68 ILE A O 1
ATOM 568 N N . ARG A 1 89 ? -29.806 -15.486 140.992 1.00 23.34 69 ARG A N 1
ATOM 569 C CA . ARG A 1 89 ? -28.942 -14.867 139.988 1.00 26.78 69 ARG A CA 1
ATOM 570 C C . ARG A 1 89 ? -28.157 -15.858 139.150 1.00 22.51 69 ARG A C 1
ATOM 571 O O . ARG A 1 89 ? -27.724 -16.897 139.653 1.00 24.68 69 ARG A O 1
ATOM 579 N N . ASP A 1 90 ? -27.884 -15.484 137.909 1.00 26.14 70 ASP A N 1
ATOM 580 C CA . ASP A 1 90 ? -26.919 -16.192 137.078 1.00 28.80 70 ASP A CA 1
ATOM 581 C C . ASP A 1 90 ? -27.332 -17.643 136.815 1.00 24.83 70 ASP A C 1
ATOM 582 O O . ASP A 1 90 ? -26.478 -18.522 136.783 1.00 28.48 70 ASP A O 1
ATOM 587 N N . VAL A 1 91 ? -28.641 -17.893 136.695 1.00 23.64 71 VAL A N 1
ATOM 588 C CA . VAL A 1 91 ? -29.165 -19.176 136.221 1.00 22.75 71 VAL A CA 1
ATOM 589 C C . VAL A 1 91 ? -29.998 -18.971 134.949 1.00 20.72 71 VAL A C 1
ATOM 590 O O . VAL A 1 91 ? -30.388 -17.843 134.618 1.00 26.26 71 VAL A O 1
ATOM 594 N N . ASP A 1 92 ? -30.175 -20.042 134.187 1.00 20.53 72 ASP A N 1
ATOM 595 C CA . ASP A 1 92 ? -30.931 -19.976 132.948 1.00 21.65 72 ASP A CA 1
ATOM 596 C C . ASP A 1 92 ? -32.447 -20.025 133.203 1.00 21.52 72 ASP A C 1
ATOM 597 O O . ASP A 1 92 ? -33.224 -19.461 132.440 1.00 25.27 72 ASP A O 1
ATOM 602 N N . LEU A 1 93 ? -32.866 -20.716 134.263 1.00 17.80 73 LEU A N 1
ATOM 603 C CA . LEU A 1 93 ? -34.272 -21.003 134.487 1.00 15.89 73 LEU A CA 1
ATOM 604 C C . LEU A 1 93 ? -34.507 -21.117 135.978 1.00 13.35 73 LEU A C 1
ATOM 605 O O . LEU A 1 93 ? -33.667 -21.677 136.687 1.00 15.38 73 LEU A O 1
ATOM 610 N N . LYS A 1 94 ? -35.646 -20.596 136.418 1.00 12.60 74 LYS A N 1
ATOM 611 C CA . LYS A 1 94 ? -36.078 -20.640 137.810 1.00 11.91 74 LYS A CA 1
ATOM 612 C C . LYS A 1 94 ? -37.372 -21.440 137.925 1.00 11.48 74 LYS A C 1
ATOM 613 O O . LYS A 1 94 ? -38.374 -21.034 137.359 1.00 12.33 74 LYS A O 1
ATOM 619 N N . ILE A 1 95 ? -37.320 -22.565 138.629 1.00 10.67 75 ILE A N 1
ATOM 620 C CA . ILE A 1 95 ? -38.474 -23.418 138.796 1.00 10.08 75 ILE A CA 1
ATOM 621 C C . ILE A 1 95 ? -38.869 -23.375 140.265 1.00 9.54 75 ILE A C 1
ATOM 622 O O . ILE A 1 95 ? -38.206 -23.935 141.134 1.00 10.81 75 ILE A O 1
ATOM 627 N N . ALA A 1 96 ? -39.941 -22.670 140.562 1.00 9.47 76 ALA A N 1
ATOM 628 C CA . ALA A 1 96 ? -40.552 -22.645 141.888 1.00 9.33 76 ALA A CA 1
ATOM 629 C C . ALA A 1 96 ? -41.411 -23.908 142.061 1.00 9.36 76 ALA A C 1
ATOM 630 O O . ALA A 1 96 ? -41.688 -24.617 141.090 1.00 9.96 76 ALA A O 1
ATOM 632 N N . THR A 1 97 ? -41.815 -24.165 143.298 1.00 9.38 77 THR A N 1
ATOM 633 C CA . THR A 1 97 ? -42.640 -25.348 143.650 1.00 9.22 77 THR A CA 1
ATOM 634 C C . THR A 1 97 ? -43.789 -24.872 144.515 1.00 9.46 77 THR A C 1
ATOM 635 O O . THR A 1 97 ? -43.672 -23.928 145.303 1.00 11.09 77 THR A O 1
ATOM 639 N N . SER A 1 98 ? -44.918 -25.577 144.393 1.00 9.75 78 SER A N 1
ATOM 640 C CA . SER A 1 98 ? -46.081 -25.332 145.246 1.00 10.96 78 SER A CA 1
ATOM 641 C C . SER A 1 98 ? -46.931 -26.600 145.297 1.00 9.92 78 SER A C 1
ATOM 642 O O . SER A 1 98 ? -47.114 -27.274 144.274 1.00 11.19 78 SER A O 1
ATOM 645 N N . SER A 1 99 ? -47.562 -26.811 146.436 1.00 10.99 79 SER A N 1
ATOM 646 C CA . SER A 1 99 ? -48.544 -27.843 146.639 1.00 12.08 79 SER A CA 1
ATOM 647 C C . SER A 1 99 ? -49.931 -27.550 146.107 1.00 13.44 79 SER A C 1
ATOM 648 O O . SER A 1 99 ? -50.812 -28.404 146.257 1.00 14.78 79 SER A O 1
ATOM 651 N N . ILE A 1 100 ? -50.153 -26.416 145.463 1.00 13.88 80 ILE A N 1
ATOM 652 C CA . ILE A 1 100 ? -51.480 -26.210 144.863 1.00 16.43 80 ILE A CA 1
ATOM 653 C C . ILE A 1 100 ? -51.803 -27.168 143.707 1.00 21.15 80 ILE A C 1
ATOM 654 O O . ILE A 1 100 ? -51.176 -27.119 142.729 1.00 20.18 80 ILE A O 1
ATOM 659 N N . ALA A 1 101 ? -52.753 -28.064 143.947 1.00 23.35 81 ALA A N 1
ATOM 660 C CA . ALA A 1 101 ? -53.046 -29.216 143.086 1.00 24.18 81 ALA A CA 1
ATOM 661 C C . ALA A 1 101 ? -53.921 -28.882 141.898 1.00 26.45 81 ALA A C 1
ATOM 662 O O . ALA A 1 101 ? -53.954 -29.632 140.951 1.00 40.03 81 ALA A O 1
ATOM 664 N N . ASP A 1 102 ? -54.652 -27.782 141.963 1.00 27.15 82 ASP A N 1
ATOM 665 C CA . ASP A 1 102 ? -55.528 -27.385 140.882 1.00 26.98 82 ASP A CA 1
ATOM 666 C C . ASP A 1 102 ? -55.481 -25.886 140.641 1.00 25.25 82 ASP A C 1
ATOM 667 O O . ASP A 1 102 ? -56.396 -25.170 140.898 1.00 27.61 82 ASP A O 1
ATOM 672 N N . ILE A 1 103 ? -54.374 -25.465 140.084 1.00 25.13 83 ILE A N 1
ATOM 673 C CA . ILE A 1 103 ? -54.125 -24.070 139.799 1.00 23.44 83 ILE A CA 1
ATOM 674 C C . ILE A 1 103 ? -55.140 -23.489 138.815 1.00 24.90 83 ILE A C 1
ATOM 675 O O . ILE A 1 103 ? -55.470 -24.118 137.831 1.00 35.84 83 ILE A O 1
ATOM 680 N N . LYS A 1 104 ? -55.625 -22.294 139.072 1.00 28.26 84 LYS A N 1
ATOM 681 C CA . LYS A 1 104 ? -56.535 -21.601 138.162 1.00 33.70 84 LYS A CA 1
ATOM 682 C C . LYS A 1 104 ? -55.938 -20.260 137.751 1.00 36.56 84 LYS A C 1
ATOM 683 O O . LYS A 1 104 ? -55.077 -19.714 138.443 1.00 37.04 84 LYS A O 1
ATOM 689 N N . GLY A 1 105 ? -56.422 -19.721 136.636 1.00 32.11 85 GLY A N 1
ATOM 690 C CA . GLY A 1 105 ? -56.131 -18.346 136.264 1.00 30.25 85 GLY A CA 1
ATOM 691 C C . GLY A 1 105 ? -54.771 -18.222 135.615 1.00 28.06 85 GLY A C 1
ATOM 692 O O . GLY A 1 105 ? -54.256 -19.177 135.035 1.00 27.44 85 GLY A O 1
ATOM 693 N N . ASP A 1 106 ? -54.132 -17.078 135.794 1.00 31.98 86 ASP A N 1
ATOM 694 C CA . ASP A 1 106 ? -52.908 -16.788 135.067 1.00 35.39 86 ASP A CA 1
ATOM 695 C C . ASP A 1 106 ? -51.758 -17.727 135.413 1.00 26.61 86 ASP A C 1
ATOM 696 O O . ASP A 1 106 ? -50.973 -18.064 134.525 1.00 25.67 86 ASP A O 1
ATOM 701 N N . LEU A 1 107 ? -51.689 -18.184 136.668 1.00 28.14 87 LEU A N 1
ATOM 702 C CA . LEU A 1 107 ? -50.597 -19.060 137.106 1.00 23.51 87 LEU A CA 1
ATOM 703 C C . LEU A 1 107 ? -50.620 -20.412 136.401 1.00 21.51 87 LEU A C 1
ATOM 704 O O . LEU A 1 107 ? -49.582 -21.071 136.313 1.00 22.31 87 LEU A O 1
ATOM 709 N N . LEU A 1 108 ? -51.761 -20.808 135.849 1.00 19.89 88 LEU A N 1
ATOM 710 C CA . LEU A 1 108 ? -51.814 -21.997 135.005 1.00 17.12 88 LEU A CA 1
ATOM 711 C C . LEU A 1 108 ? -50.747 -21.941 133.891 1.00 15.39 88 LEU A C 1
ATOM 712 O O . LEU A 1 108 ? -50.175 -22.973 133.531 1.00 15.47 88 LEU A O 1
ATOM 717 N N . ARG A 1 109 ? -50.453 -20.747 133.363 1.00 16.89 89 ARG A N 1
ATOM 718 C CA . ARG A 1 109 ? -49.543 -20.636 132.243 1.00 17.11 89 ARG A CA 1
ATOM 719 C C . ARG A 1 109 ? -48.128 -21.059 132.619 1.00 15.88 89 ARG A C 1
ATOM 720 O O . ARG A 1 109 ? -47.327 -21.328 131.728 1.00 18.99 89 ARG A O 1
ATOM 728 N N . LYS A 1 110 ? -47.803 -21.001 133.919 1.00 14.57 90 LYS A N 1
ATOM 729 C CA . LYS A 1 110 ? -46.499 -21.426 134.476 1.00 15.45 90 LYS A CA 1
ATOM 730 C C . LYS A 1 110 ? -46.451 -22.834 135.031 1.00 12.37 90 LYS A C 1
ATOM 731 O O . LYS A 1 110 ? -45.400 -23.290 135.446 1.00 13.40 90 LYS A O 1
ATOM 737 N N A SER A 1 111 ? -47.592 -23.479 135.118 0.50 13.68 91 SER A N 1
ATOM 738 N N B SER A 1 111 ? -47.608 -23.472 135.158 0.50 14.16 91 SER A N 1
ATOM 739 C CA A SER A 1 111 ? -47.669 -24.708 135.879 0.50 13.20 91 SER A CA 1
ATOM 740 C CA B SER A 1 111 ? -47.721 -24.726 135.928 0.50 13.52 91 SER A CA 1
ATOM 741 C C A SER A 1 111 ? -47.060 -25.886 135.111 0.50 13.56 91 SER A C 1
ATOM 742 C C B SER A 1 111 ? -47.107 -25.899 135.141 0.50 13.51 91 SER A C 1
ATOM 743 O O A SER A 1 111 ? -47.374 -26.117 133.947 0.50 17.87 91 SER A O 1
ATOM 744 O O B SER A 1 111 ? -47.330 -26.024 133.941 0.50 18.39 91 SER A O 1
ATOM 749 N N . ILE A 1 112 ? -46.261 -26.681 135.810 1.00 11.73 92 ILE A N 1
ATOM 750 C CA . ILE A 1 112 ? -45.652 -27.868 135.221 1.00 11.26 92 ILE A CA 1
ATOM 751 C C . ILE A 1 112 ? -45.644 -29.030 136.209 1.00 11.44 92 ILE A C 1
ATOM 752 O O . ILE A 1 112 ? -45.998 -28.868 137.376 1.00 11.09 92 ILE A O 1
ATOM 757 N N A ARG A 1 113 ? -45.446 -30.198 135.614 0.70 12.52 93 ARG A N 1
ATOM 758 N N B ARG A 1 113 ? -45.464 -30.205 135.622 0.30 13.55 93 ARG A N 1
ATOM 759 C CA A ARG A 1 113 ? -45.273 -31.427 136.380 0.70 13.23 93 ARG A CA 1
ATOM 760 C CA B ARG A 1 113 ? -45.277 -31.426 136.397 0.30 15.15 93 ARG A CA 1
ATOM 761 C C A ARG A 1 113 ? -43.888 -32.026 136.156 0.70 43.42 93 ARG A C 1
ATOM 762 C C B ARG A 1 113 ? -43.891 -32.018 136.167 0.30 25.30 93 ARG A C 1
ATOM 763 O O A ARG A 1 113 ? -43.126 -31.553 135.313 0.70 59.88 93 ARG A O 1
ATOM 764 O O B ARG A 1 113 ? -43.126 -31.528 135.336 0.30 106.54 93 ARG A O 1
ATOM 779 N N . PRO A 1 114 ? -43.553 -33.039 136.948 1.00 12.89 94 PRO A N 1
ATOM 780 C CA . PRO A 1 114 ? -42.176 -33.540 136.876 1.00 14.25 94 PRO A CA 1
ATOM 781 C C . PRO A 1 114 ? -41.856 -34.118 135.501 1.00 37.68 94 PRO A C 1
ATOM 782 O O . PRO A 1 114 ? -40.712 -34.045 135.053 1.00 91.25 94 PRO A O 1
ATOM 786 N N . ILE A 1 115 ? -42.862 -34.686 134.844 1.00 16.13 95 ILE A N 1
ATOM 787 C CA . ILE A 1 115 ? -42.679 -35.274 133.518 1.00 17.55 95 ILE A CA 1
ATOM 788 C C . ILE A 1 115 ? -42.163 -34.241 132.522 1.00 25.96 95 ILE A C 1
ATOM 789 O O . ILE A 1 115 ? -41.561 -34.591 131.506 1.00 185.73 95 ILE A O 1
ATOM 794 N N . ASP A 1 116 ? -42.401 -32.968 132.819 1.00 13.69 96 ASP A N 1
ATOM 795 C CA . ASP A 1 116 ? -41.967 -31.898 131.962 1.00 14.80 96 ASP A CA 1
ATOM 796 C C . ASP A 1 116 ? -40.495 -31.485 132.190 1.00 14.56 96 ASP A C 1
ATOM 797 O O . ASP A 1 116 ? -39.921 -30.739 131.401 1.00 15.71 96 ASP A O 1
ATOM 802 N N . LEU A 1 117 ? -39.905 -31.924 133.289 1.00 12.92 97 LEU A N 1
ATOM 803 C CA . LEU A 1 117 ? -38.602 -31.402 133.679 1.00 14.40 97 LEU A CA 1
ATOM 804 C C . LEU A 1 117 ? -37.491 -31.689 132.698 1.00 16.33 97 LEU A C 1
ATOM 805 O O . LEU A 1 117 ? -36.704 -30.814 132.378 1.00 19.18 97 LEU A O 1
ATOM 810 N N . GLU A 1 118 ? -37.403 -32.922 132.236 1.00 19.04 98 GLU A N 1
ATOM 811 C CA . GLU A 1 118 ? -36.269 -33.337 131.413 1.00 26.45 98 GLU A CA 1
ATOM 812 C C . GLU A 1 118 ? -36.093 -32.389 130.221 1.00 23.19 98 GLU A C 1
ATOM 813 O O . GLU A 1 118 ? -34.969 -31.997 129.895 1.00 24.65 98 GLU A O 1
ATOM 819 N N . ARG A 1 119 ? -37.190 -32.084 129.524 1.00 20.57 99 ARG A N 1
ATOM 820 C CA . ARG A 1 119 ? -37.139 -31.246 128.329 1.00 20.49 99 ARG A CA 1
ATOM 821 C C . ARG A 1 119 ? -36.820 -29.801 128.683 1.00 20.72 99 ARG A C 1
ATOM 822 O O . ARG A 1 119 ? -36.153 -29.089 127.923 1.00 29.97 99 ARG A O 1
ATOM 830 N N . LEU A 1 120 ? -37.299 -29.357 129.826 1.00 16.83 100 LEU A N 1
ATOM 831 C CA . LEU A 1 120 ? -37.128 -27.961 130.196 1.00 17.43 100 LEU A CA 1
ATOM 832 C C . LEU A 1 120 ? -35.711 -27.631 130.678 1.00 18.96 100 LEU A C 1
ATOM 833 O O . LEU A 1 120 ? -35.205 -26.541 130.416 1.00 21.12 100 LEU A O 1
ATOM 838 N N . ILE A 1 121 ? -35.069 -28.562 131.380 1.00 18.33 101 ILE A N 1
ATOM 839 C CA . ILE A 1 121 ? -33.788 -28.276 132.018 1.00 18.09 101 ILE A CA 1
ATOM 840 C C . ILE A 1 121 ? -32.555 -28.707 131.232 1.00 24.20 101 ILE A C 1
ATOM 841 O O . ILE A 1 121 ? -31.436 -28.419 131.642 1.00 25.21 101 ILE A O 1
ATOM 846 N N . LYS A 1 122 ? -32.761 -29.375 130.102 1.00 25.46 102 LYS A N 1
ATOM 847 C CA . LYS A 1 122 ? -31.662 -29.806 129.243 1.00 40.63 102 LYS A CA 1
ATOM 848 C C . LYS A 1 122 ? -30.719 -28.659 128.911 1.00 136.65 102 LYS A C 1
ATOM 849 O O . LYS A 1 122 ? -31.157 -27.592 128.388 1.00 139.89 102 LYS A O 1
ATOM 855 N N . ASP A 1 123 ? -29.407 -28.959 129.076 1.00 117.44 103 ASP A N 1
ATOM 856 C CA . ASP A 1 123 ? -28.338 -28.014 128.751 1.00 64.21 103 ASP A CA 1
ATOM 857 C C . ASP A 1 123 ? -28.485 -26.667 129.434 1.00 77.47 103 ASP A C 1
ATOM 858 O O . ASP A 1 123 ? -28.028 -25.649 128.907 1.00 136.42 103 ASP A O 1
ATOM 863 N N . LYS A 1 124 ? -29.019 -26.661 130.659 1.00 27.16 104 LYS A N 1
ATOM 864 C CA . LYS A 1 124 ? -29.208 -25.402 131.364 1.00 24.06 104 LYS A CA 1
ATOM 865 C C . LYS A 1 124 ? -28.762 -25.476 132.803 1.00 25.41 104 LYS A C 1
ATOM 866 O O . LYS A 1 124 ? -28.726 -26.546 133.404 1.00 25.33 104 LYS A O 1
ATOM 872 N N . LYS A 1 125 ? -28.460 -24.307 133.345 1.00 22.73 105 LYS A N 1
ATOM 873 C CA . LYS A 1 125 ? -28.337 -24.103 134.780 1.00 19.57 105 LYS A CA 1
ATOM 874 C C . LYS A 1 125 ? -29.695 -23.692 135.353 1.00 19.39 105 LYS A C 1
ATOM 875 O O . LYS A 1 125 ? -30.261 -22.665 134.962 1.00 19.86 105 LYS A O 1
ATOM 881 N N . VAL A 1 126 ? -30.218 -24.502 136.262 1.00 16.90 106 VAL A N 1
ATOM 882 C CA . VAL A 1 126 ? -31.564 -24.324 136.737 1.00 15.12 106 VAL A CA 1
ATOM 883 C C . VAL A 1 126 ? -31.596 -24.245 138.254 1.00 14.16 106 VAL A C 1
ATOM 884 O O . VAL A 1 126 ? -31.005 -25.101 138.938 1.00 15.37 106 VAL A O 1
ATOM 888 N N . ALA A 1 127 ? -32.338 -23.263 138.772 1.00 13.50 107 ALA A N 1
ATOM 889 C CA . ALA A 1 127 ? -32.634 -23.183 140.197 1.00 12.67 107 ALA A CA 1
ATOM 890 C C . ALA A 1 127 ? -33.984 -23.814 140.465 1.00 11.55 107 ALA A C 1
ATOM 891 O O . ALA A 1 127 ? -34.974 -23.460 139.842 1.00 13.44 107 ALA A O 1
ATOM 893 N N . PHE A 1 128 ? -34.001 -24.736 141.427 1.00 10.80 108 PHE A N 1
ATOM 894 C CA . PHE A 1 128 ? -35.225 -25.334 141.964 1.00 10.02 108 PHE A CA 1
ATOM 895 C C . PHE A 1 128 ? -35.470 -24.712 143.320 1.00 9.31 108 PHE A C 1
ATOM 896 O O . PHE A 1 128 ? -34.631 -24.850 144.207 1.00 10.67 108 PHE A O 1
ATOM 904 N N . ILE A 1 129 ? -36.625 -24.068 143.479 1.00 9.09 109 ILE A N 1
ATOM 905 C CA . ILE A 1 129 ? -36.881 -23.168 144.588 1.00 9.29 109 ILE A CA 1
ATOM 906 C C . ILE A 1 129 ? -38.031 -23.748 145.411 1.00 8.60 109 ILE A C 1
ATOM 907 O O . ILE A 1 129 ? -39.110 -24.034 144.876 1.00 9.59 109 ILE A O 1
ATOM 912 N N . PHE A 1 130 ? -37.789 -23.912 146.732 1.00 8.10 110 PHE A N 1
ATOM 913 C CA . PHE A 1 130 ? -38.748 -24.460 147.678 1.00 8.18 110 PHE A CA 1
ATOM 914 C C . PHE A 1 130 ? -39.002 -23.444 148.761 1.00 8.30 110 PHE A C 1
ATOM 915 O O . PHE A 1 130 ? -38.106 -22.699 149.165 1.00 9.52 110 PHE A O 1
ATOM 923 N N . GLY A 1 131 ? -40.234 -23.428 149.218 1.00 8.54 111 GLY A N 1
ATOM 924 C CA . GLY A 1 131 ? -40.691 -22.461 150.192 1.00 9.01 111 GLY A CA 1
ATOM 925 C C . GLY A 1 131 ? -40.743 -22.929 151.628 1.00 9.05 111 GLY A C 1
ATOM 926 O O . GLY A 1 131 ? -40.224 -23.968 152.028 1.00 9.49 111 GLY A O 1
ATOM 927 N N . ARG A 1 132 ? -41.313 -22.035 152.431 1.00 9.90 112 ARG A N 1
ATOM 928 C CA . ARG A 1 132 ? -41.344 -22.139 153.888 1.00 10.07 112 ARG A CA 1
ATOM 929 C C . ARG A 1 132 ? -42.333 -23.192 154.341 1.00 10.43 112 ARG A C 1
ATOM 930 O O . ARG A 1 132 ? -43.408 -23.318 153.765 1.00 11.63 112 ARG A O 1
ATOM 938 N N . GLU A 1 133 ? -42.001 -23.901 155.411 1.00 11.37 113 GLU A N 1
ATOM 939 C CA . GLU A 1 133 ? -42.915 -24.886 155.919 1.00 12.37 113 GLU A CA 1
ATOM 940 C C . GLU A 1 133 ? -44.253 -24.236 156.259 1.00 13.95 113 GLU A C 1
ATOM 941 O O . GLU A 1 133 ? -45.300 -24.800 155.993 1.00 16.50 113 GLU A O 1
ATOM 947 N N . SER A 1 134 ? -44.222 -23.048 156.858 1.00 13.95 114 SER A N 1
ATOM 948 C CA . SER A 1 134 ? -45.428 -22.390 157.321 1.00 16.28 114 SER A CA 1
ATOM 949 C C . SER A 1 134 ? -46.318 -21.907 156.177 1.00 15.11 114 SER A C 1
ATOM 950 O O . SER A 1 134 ? -47.517 -22.187 156.137 1.00 17.78 114 SER A O 1
ATOM 953 N N . VAL A 1 135 ? -45.735 -21.154 155.252 1.00 13.83 115 VAL A N 1
ATOM 954 C CA . VAL A 1 135 ? -46.528 -20.389 154.284 1.00 13.91 115 VAL A CA 1
ATOM 955 C C . VAL A 1 135 ? -46.037 -20.535 152.843 1.00 13.01 115 VAL A C 1
ATOM 956 O O . VAL A 1 135 ? -46.499 -19.816 151.964 1.00 15.31 115 VAL A O 1
ATOM 960 N N . GLY A 1 136 ? -45.104 -21.437 152.573 1.00 11.28 116 GLY A N 1
ATOM 961 C CA . GLY A 1 136 ? -44.662 -21.668 151.206 1.00 10.75 116 GLY A CA 1
ATOM 962 C C . GLY A 1 136 ? -43.905 -20.484 150.635 1.00 10.58 116 GLY A C 1
ATOM 963 O O . GLY A 1 136 ? -43.089 -19.866 151.307 1.00 11.35 116 GLY A O 1
ATOM 964 N N . LEU A 1 137 ? -44.122 -20.222 149.357 1.00 11.65 117 LEU A N 1
ATOM 965 C CA . LEU A 1 137 ? -43.505 -19.139 148.605 1.00 11.53 117 LEU A CA 1
ATOM 966 C C . LEU A 1 137 ? -44.538 -18.028 148.480 1.00 11.52 117 LEU A C 1
ATOM 967 O O . LEU A 1 137 ? -45.731 -18.283 148.393 1.00 14.68 117 LEU A O 1
ATOM 972 N N . THR A 1 138 ? -44.079 -16.791 148.437 1.00 11.54 118 THR A N 1
ATOM 973 C CA . THR A 1 138 ? -45.023 -15.697 148.237 1.00 12.56 118 THR A CA 1
ATOM 974 C C . THR A 1 138 ? -45.425 -15.611 146.759 1.00 11.67 118 THR A C 1
ATOM 975 O O . THR A 1 138 ? -44.735 -16.088 145.867 1.00 12.05 118 THR A O 1
ATOM 979 N N . ARG A 1 139 ? -46.501 -14.808 146.580 1.00 12.90 119 ARG A N 1
ATOM 980 C CA . ARG A 1 139 ? -46.956 -14.668 145.217 1.00 14.22 119 ARG A CA 1
ATOM 981 C C . ARG A 1 139 ? -45.902 -13.999 144.360 1.00 13.54 119 ARG A C 1
ATOM 982 O O . ARG A 1 139 ? -45.688 -14.384 143.226 1.00 13.37 119 ARG A O 1
ATOM 990 N N . GLU A 1 140 ? -45.162 -13.034 144.959 1.00 13.08 120 GLU A N 1
ATOM 991 C CA . GLU A 1 140 ? -44.108 -12.330 144.223 1.00 12.37 120 GLU A CA 1
ATOM 992 C C . GLU A 1 140 ? -42.871 -13.220 143.957 1.00 11.46 120 GLU A C 1
ATOM 993 O O . GLU A 1 140 ? -42.254 -13.108 142.891 1.00 12.94 120 GLU A O 1
ATOM 999 N N . GLU A 1 141 ? -42.499 -14.113 144.877 1.00 11.29 121 GLU A N 1
ATOM 1000 C CA . GLU A 1 141 ? -41.437 -15.069 144.621 1.00 10.50 121 GLU A CA 1
ATOM 1001 C C . GLU A 1 141 ? -41.798 -15.935 143.416 1.00 10.87 121 GLU A C 1
ATOM 1002 O O . GLU A 1 141 ? -40.939 -16.259 142.576 1.00 11.64 121 GLU A O 1
ATOM 1008 N N . ILE A 1 142 ? -43.063 -16.360 143.320 1.00 11.04 122 ILE A N 1
ATOM 1009 C CA . ILE A 1 142 ? -43.515 -17.135 142.195 1.00 11.42 122 ILE A CA 1
ATOM 1010 C C . ILE A 1 142 ? -43.532 -16.301 140.932 1.00 11.24 122 ILE A C 1
ATOM 1011 O O . ILE A 1 142 ? -43.165 -16.781 139.869 1.00 12.88 122 ILE A O 1
ATOM 1016 N N . ALA A 1 143 ? -43.881 -15.006 141.023 1.00 12.35 123 ALA A N 1
ATOM 1017 C CA . ALA A 1 143 ? -43.832 -14.113 139.873 1.00 13.07 123 ALA A CA 1
ATOM 1018 C C . ALA A 1 143 ? -42.440 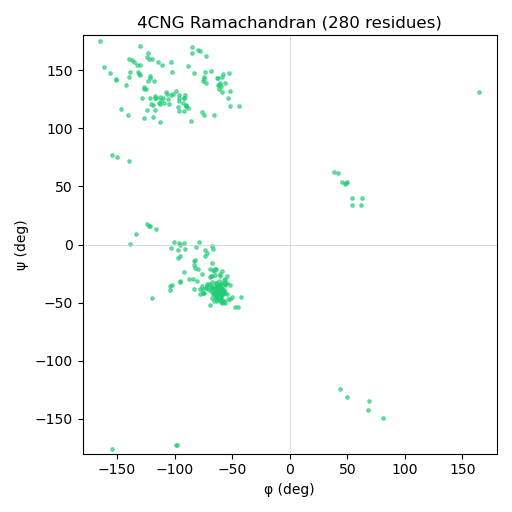-13.956 139.301 1.00 12.58 123 ALA A C 1
ATOM 1019 O O . ALA A 1 143 ? -42.310 -13.810 138.088 1.00 15.32 123 ALA A O 1
ATOM 1021 N N . LYS A 1 144 ? -41.420 -14.036 140.154 1.00 12.51 124 LYS A N 1
ATOM 1022 C CA . LYS A 1 144 ? -40.022 -13.931 139.772 1.00 12.98 124 LYS A CA 1
ATOM 1023 C C . LYS A 1 144 ? -39.468 -15.232 139.221 1.00 13.29 124 LYS A C 1
ATOM 1024 O O . LYS A 1 144 ? -38.320 -15.279 138.806 1.00 16.06 124 LYS A O 1
ATOM 1030 N N . SER A 1 145 ? -40.284 -16.303 139.201 1.00 12.15 125 SER A N 1
ATOM 1031 C CA . SER A 1 145 ? -39.874 -17.619 138.733 1.00 11.55 125 SER A CA 1
ATOM 1032 C C . SER A 1 145 ? -40.448 -17.852 137.333 1.00 12.10 125 SER A C 1
ATOM 1033 O O . SER A 1 145 ? -41.463 -17.287 136.936 1.00 14.06 125 SER A O 1
ATOM 1036 N N . ASP A 1 146 ? -39.829 -18.745 136.568 1.00 11.33 126 ASP A N 1
ATOM 1037 C CA . ASP A 1 146 ? -40.276 -19.090 135.224 1.00 11.63 126 ASP A CA 1
ATOM 1038 C C . ASP A 1 146 ? -41.401 -20.131 135.194 1.00 11.05 126 ASP A C 1
ATOM 1039 O O . ASP A 1 146 ? -42.287 -20.049 134.352 1.00 13.28 126 ASP A O 1
ATOM 1044 N N . PHE A 1 147 ? -41.326 -21.106 136.082 1.00 10.81 127 PHE A N 1
ATOM 1045 C CA . PHE A 1 147 ? -42.282 -22.198 136.128 1.00 10.35 127 PHE A CA 1
ATOM 1046 C C . PHE A 1 147 ? -42.659 -22.489 137.583 1.00 9.26 127 PHE A C 1
ATOM 1047 O O . PHE A 1 147 ? -41.912 -22.132 138.487 1.00 10.54 127 PHE A O 1
ATOM 1055 N N . LEU A 1 148 ? -43.805 -23.130 137.766 1.00 10.18 128 LEU A N 1
ATOM 1056 C CA . LEU A 1 148 ? -44.292 -23.520 139.077 1.00 9.55 128 LEU A CA 1
ATOM 1057 C C . LEU A 1 148 ? -44.606 -25.033 139.016 1.00 9.15 128 LEU A C 1
ATOM 1058 O O . LEU A 1 148 ? -45.565 -25.457 138.368 1.00 10.42 128 LEU A O 1
ATOM 1063 N N . LEU A 1 149 ? -43.784 -25.805 139.685 1.00 9.23 129 LEU A N 1
ATOM 1064 C CA . LEU A 1 149 ? -43.856 -27.269 139.687 1.00 9.56 129 LEU A CA 1
ATOM 1065 C C . LEU A 1 149 ? -44.706 -27.763 140.837 1.00 9.20 129 LEU A C 1
ATOM 1066 O O . LEU A 1 149 ? -44.483 -27.408 141.980 1.00 9.96 129 LEU A O 1
ATOM 1071 N N . PHE A 1 150 ? -45.688 -28.573 140.486 1.00 9.72 130 PHE A N 1
ATOM 1072 C CA . PHE A 1 150 ? -46.493 -29.383 141.424 1.00 10.09 130 PHE A CA 1
ATOM 1073 C C . PHE A 1 150 ? -46.039 -30.826 141.375 1.00 9.44 130 PHE A C 1
ATOM 1074 O O . PHE A 1 150 ? -45.965 -31.388 140.284 1.00 10.96 130 PHE A O 1
ATOM 1082 N N . ILE A 1 151 ? -45.759 -31.407 142.535 1.00 9.18 131 ILE A N 1
ATOM 1083 C CA . ILE A 1 151 ? -45.503 -32.845 142.634 1.00 10.52 131 ILE A CA 1
ATOM 1084 C C . ILE A 1 151 ? -46.834 -33.533 142.891 1.00 10.58 131 ILE A C 1
ATOM 1085 O O . ILE A 1 151 ? -47.489 -33.275 143.901 1.00 10.75 131 ILE A O 1
ATOM 1090 N N . PRO A 1 152 ? -47.221 -34.432 141.963 1.00 12.38 132 PRO A N 1
ATOM 1091 C CA . PRO A 1 152 ? -48.513 -35.079 142.128 1.00 15.15 132 PRO A CA 1
ATOM 1092 C C . PRO A 1 152 ? -48.617 -35.869 143.435 1.00 13.31 132 PRO A C 1
ATOM 1093 O O . PRO A 1 152 ? -47.707 -36.577 143.794 1.00 14.47 132 PRO A O 1
ATOM 1097 N N . ALA A 1 153 ? -49.755 -35.716 144.093 1.00 12.87 133 ALA A N 1
ATOM 1098 C CA . ALA A 1 153 ? -50.025 -36.360 145.365 1.00 12.64 133 ALA A CA 1
ATOM 1099 C C . ALA A 1 153 ? -51.535 -36.264 145.595 1.00 13.49 133 ALA A C 1
ATOM 1100 O O . ALA A 1 153 ? -52.261 -35.708 144.799 1.00 15.36 133 ALA A O 1
ATOM 1102 N N . ASN A 1 154 ? -51.994 -36.894 146.663 1.00 13.30 134 ASN A N 1
ATOM 1103 C CA . ASN A 1 154 ? -53.414 -36.927 147.015 1.00 13.24 134 ASN A CA 1
ATOM 1104 C C . ASN A 1 154 ? -54.023 -35.537 146.851 1.00 13.58 134 ASN A C 1
ATOM 1105 O O . ASN A 1 154 ? -53.625 -34.629 147.562 1.00 14.85 134 ASN A O 1
ATOM 1110 N N . PRO A 1 155 ? -55.039 -35.392 145.969 1.00 15.46 135 PRO A N 1
ATOM 1111 C CA . PRO A 1 155 ? -55.561 -34.041 145.762 1.00 18.35 135 PRO A CA 1
ATOM 1112 C C . PRO A 1 155 ? -56.246 -33.485 147.002 1.00 18.39 135 PRO A C 1
ATOM 1113 O O . PRO A 1 155 ? -56.382 -32.277 147.133 1.00 21.75 135 PRO A O 1
ATOM 1117 N N . GLU A 1 156 ? -56.680 -34.359 147.900 1.00 16.90 136 GLU A N 1
ATOM 1118 C CA . GLU A 1 156 ? -57.282 -33.942 149.172 1.00 18.06 136 GLU A CA 1
ATOM 1119 C C . GLU A 1 156 ? -56.226 -33.538 150.216 1.00 18.77 136 GLU A C 1
ATOM 1120 O O . GLU A 1 156 ? -56.557 -32.911 151.223 1.00 22.49 136 GLU A O 1
ATOM 1126 N N . TYR A 1 157 ? -54.991 -34.007 150.041 1.00 14.20 137 TYR A N 1
ATOM 1127 C CA . TYR A 1 157 ? -53.899 -33.638 150.953 1.00 12.42 137 TYR A CA 1
ATOM 1128 C C . TYR A 1 157 ? -52.559 -33.746 150.233 1.00 11.52 137 TYR A C 1
ATOM 1129 O O . TYR A 1 157 ? -51.796 -34.694 150.443 1.00 12.04 137 TYR A O 1
ATOM 1138 N N . PRO A 1 158 ? -52.263 -32.757 149.396 1.00 12.51 138 PRO A N 1
ATOM 1139 C CA . PRO A 1 158 ? -51.090 -32.815 148.555 1.00 12.95 138 PRO A CA 1
ATOM 1140 C C . PRO A 1 158 ? -49.838 -32.187 149.163 1.00 10.42 138 PRO A C 1
ATOM 1141 O O . PRO A 1 158 ? -48.813 -32.107 148.498 1.00 12.35 138 PRO A O 1
ATOM 1145 N N . VAL A 1 159 ? -49.947 -31.680 150.382 1.00 10.57 139 VAL A N 1
ATOM 1146 C CA . VAL A 1 159 ? -48.925 -30.860 150.972 1.00 10.26 139 VAL A CA 1
ATOM 1147 C C . VAL A 1 159 ? -47.899 -31.765 151.630 1.00 9.44 139 VAL A C 1
ATOM 1148 O O . VAL A 1 159 ? -48.140 -32.382 152.684 1.00 10.39 139 VAL A O 1
ATOM 1152 N N . LEU A 1 160 ? -46.749 -31.867 150.979 1.00 9.12 140 LEU A N 1
ATOM 1153 C CA . LEU A 1 160 ? -45.627 -32.650 151.471 1.00 9.23 140 LEU A CA 1
ATOM 1154 C C . LEU A 1 160 ? -44.819 -31.840 152.474 1.00 8.93 140 LEU A C 1
ATOM 1155 O O . LEU A 1 160 ? -44.701 -30.610 152.340 1.00 9.77 140 LEU A O 1
ATOM 1160 N N . ASN A 1 161 ? -44.238 -32.489 153.461 1.00 8.91 141 ASN A N 1
ATOM 1161 C CA . ASN A 1 161 ? -43.185 -31.867 154.228 1.00 9.15 141 ASN A CA 1
ATOM 1162 C C . ASN A 1 161 ? -42.066 -31.414 153.280 1.00 8.58 141 ASN A C 1
ATOM 1163 O O . ASN A 1 161 ? -41.681 -32.096 152.355 1.00 8.44 141 ASN A O 1
ATOM 1168 N N . LEU A 1 162 ? -41.529 -30.213 153.565 1.00 8.57 142 LEU A N 1
ATOM 1169 C CA . LEU A 1 162 ? -40.519 -29.571 152.736 1.00 8.41 142 LEU A CA 1
ATOM 1170 C C . LEU A 1 162 ? -39.393 -30.498 152.281 1.00 7.68 142 LEU A C 1
ATOM 1171 O O . LEU A 1 162 ? -39.097 -30.575 151.103 1.00 8.60 142 LEU A O 1
ATOM 1176 N N . SER A 1 163 ? -38.738 -31.179 153.220 1.00 7.91 143 SER A N 1
ATOM 1177 C CA . SER A 1 163 ? -37.608 -31.980 152.827 1.00 8.46 143 SER A CA 1
ATOM 1178 C C . SER A 1 163 ? -37.974 -33.197 151.990 1.00 8.37 143 SER A C 1
ATOM 1179 O O . SER A 1 163 ? -37.156 -33.691 151.205 1.00 9.11 143 SER A O 1
ATOM 1182 N N . HIS A 1 164 ? -39.188 -33.699 152.161 1.00 8.24 144 HIS A N 1
ATOM 1183 C CA . HIS A 1 164 ? -39.689 -34.808 151.335 1.00 8.94 144 HIS A CA 1
ATOM 1184 C C . HIS A 1 164 ? -40.012 -34.378 149.926 1.00 8.68 144 HIS A C 1
ATOM 1185 O O . HIS A 1 164 ? -39.724 -35.117 148.990 1.00 9.66 144 HIS A O 1
ATOM 1192 N N . ALA A 1 165 ? -40.553 -33.147 149.769 1.00 8.43 145 ALA A N 1
ATOM 1193 C CA . ALA A 1 165 ? -40.697 -32.575 148.463 1.00 8.76 145 ALA A CA 1
ATOM 1194 C C . ALA A 1 165 ? -39.339 -32.425 147.757 1.00 8.38 145 ALA A C 1
ATOM 1195 O O . ALA A 1 165 ? -39.182 -32.772 146.574 1.00 9.54 145 ALA A O 1
ATOM 1197 N N . VAL A 1 166 ? -38.356 -31.926 148.497 1.00 8.29 146 VAL A N 1
ATOM 1198 C CA . VAL A 1 166 ? -37.015 -31.764 147.933 1.00 9.15 146 VAL A CA 1
ATOM 1199 C C . VAL A 1 166 ? -36.495 -33.163 147.500 1.00 8.72 146 VAL A C 1
ATOM 1200 O O . VAL A 1 166 ? -35.968 -33.321 146.415 1.00 9.67 146 VAL A O 1
ATOM 1204 N N . GLY A 1 167 ? -36.631 -34.180 148.360 1.00 8.71 147 GLY A N 1
ATOM 1205 C CA . GLY A 1 167 ? -36.100 -35.506 148.024 1.00 9.34 147 GLY A CA 1
ATOM 1206 C C . GLY A 1 167 ? -36.726 -36.084 146.769 1.00 9.47 147 GLY A C 1
ATOM 1207 O O . GLY A 1 167 ? -36.038 -36.675 145.954 1.00 10.35 147 GLY A O 1
ATOM 1208 N N . ILE A 1 168 ? -38.031 -35.908 146.593 1.00 9.00 148 ILE A N 1
ATOM 1209 C CA . ILE A 1 168 ? -38.713 -36.417 145.414 1.00 9.71 148 ILE A CA 1
ATOM 1210 C C . ILE A 1 168 ? -38.189 -35.725 144.166 1.00 9.74 148 ILE A C 1
ATOM 1211 O O . ILE A 1 168 ? -37.960 -36.358 143.154 1.00 10.71 148 ILE A O 1
ATOM 1216 N N . VAL A 1 169 ? -38.061 -34.377 144.200 1.00 10.02 149 VAL A N 1
ATOM 1217 C CA . VAL A 1 169 ? -37.566 -33.673 143.044 1.00 10.30 149 VAL A CA 1
ATOM 1218 C C . VAL A 1 169 ? -36.130 -34.090 142.709 1.00 10.64 149 VAL A C 1
ATOM 1219 O O . VAL A 1 169 ? -35.772 -34.287 141.537 1.00 12.38 149 VAL A O 1
ATOM 1223 N N . LEU A 1 170 ? -35.284 -34.176 143.714 1.00 10.81 150 LEU A N 1
ATOM 1224 C CA . LEU A 1 170 ? -33.881 -34.525 143.468 1.00 11.90 150 LEU A CA 1
ATOM 1225 C C . LEU A 1 170 ? -33.751 -35.955 142.895 1.00 12.27 150 LEU A C 1
ATOM 1226 O O . LEU A 1 170 ? -32.899 -36.206 142.051 1.00 13.99 150 LEU A O 1
ATOM 1231 N N . TYR A 1 171 ? -34.572 -36.876 143.377 1.00 12.43 151 TYR A N 1
ATOM 1232 C CA . TYR A 1 171 ? -34.670 -38.230 142.828 1.00 12.96 151 TYR A CA 1
ATOM 1233 C C . TYR A 1 171 ? -35.106 -38.190 141.341 1.00 12.70 151 TYR A C 1
ATOM 1234 O O . TYR A 1 171 ? -34.532 -38.879 140.498 1.00 15.55 151 TYR A O 1
ATOM 1243 N N . GLU A 1 172 ? -36.103 -37.377 141.009 1.00 13.81 152 GLU A N 1
ATOM 1244 C CA . GLU A 1 172 ? -36.517 -37.242 139.628 1.00 15.16 152 GLU A CA 1
ATOM 1245 C C . GLU A 1 172 ? -35.361 -36.738 138.767 1.00 15.65 152 GLU A C 1
ATOM 1246 O O . GLU A 1 172 ? -35.210 -37.157 137.612 1.00 19.82 152 GLU A O 1
ATOM 1252 N N . LEU A 1 173 ? -34.609 -35.767 139.272 1.00 16.14 153 LEU A N 1
ATOM 1253 C CA . LEU A 1 173 ? -33.462 -35.227 138.532 1.00 17.22 153 LEU A CA 1
ATOM 1254 C C . LEU A 1 173 ? -32.358 -36.260 138.357 1.00 21.27 153 LEU A C 1
ATOM 1255 O O . LEU A 1 173 ? -31.744 -36.330 137.302 1.00 23.73 153 LEU A O 1
ATOM 1260 N N . TRP A 1 174 ? -32.087 -37.039 139.399 1.00 20.67 154 TRP A N 1
ATOM 1261 C CA . TRP A 1 174 ? -31.079 -38.100 139.347 1.00 20.15 154 TRP A CA 1
ATOM 1262 C C . TRP A 1 174 ? -31.397 -39.107 138.264 1.00 21.16 154 TRP A C 1
ATOM 1263 O O . TRP A 1 174 ? -30.497 -39.524 137.530 1.00 31.07 154 TRP A O 1
ATOM 1274 N N . ARG A 1 175 ? -32.633 -39.595 138.250 1.00 27.08 155 ARG A N 1
ATOM 1275 C CA . ARG A 1 175 ? -33.081 -40.531 137.223 1.00 41.23 155 ARG A CA 1
ATOM 1276 C C . ARG A 1 175 ? -32.568 -40.084 135.864 1.00 55.89 155 ARG A C 1
ATOM 1277 O O . ARG A 1 175 ? -32.173 -40.903 135.030 1.00 92.48 155 ARG A O 1
ATOM 1285 N N . ASN A 1 176 ? -32.700 -38.787 135.608 1.00 55.23 156 ASN A N 1
ATOM 1286 C CA . ASN A 1 176 ? -32.499 -38.228 134.277 1.00 52.64 156 ASN A CA 1
ATOM 1287 C C . ASN A 1 176 ? -31.022 -38.030 133.919 1.00 68.85 156 ASN A C 1
ATOM 1288 O O . ASN A 1 176 ? -30.164 -37.888 134.794 1.00 61.45 156 ASN A O 1
ATOM 1293 N N . MET B 1 21 ? -55.327 -54.261 143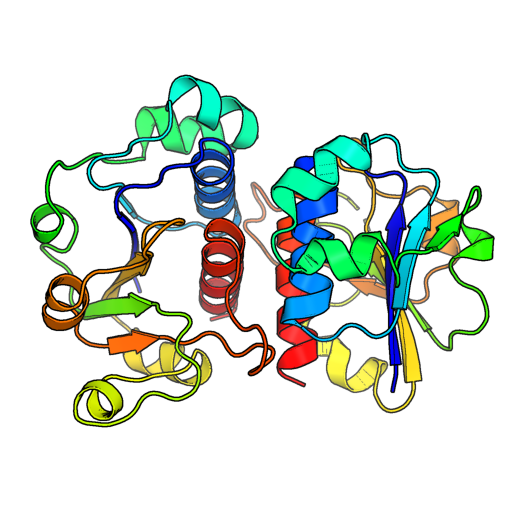.497 1.00 54.20 1 MET B N 1
ATOM 1294 C CA . MET B 1 21 ? -54.003 -53.720 143.922 1.00 39.86 1 MET B CA 1
ATOM 1295 C C . MET B 1 21 ? -54.094 -52.902 145.210 1.00 39.14 1 MET B C 1
ATOM 1296 O O . MET B 1 21 ? -54.688 -51.832 145.242 1.00 45.47 1 MET B O 1
ATOM 1301 N N . THR B 1 22 ? -53.306 -53.321 146.189 1.00 31.46 2 THR B N 1
ATOM 1302 C CA . THR B 1 22 ? -53.346 -52.784 147.538 1.00 24.98 2 THR B CA 1
ATOM 1303 C C . THR B 1 22 ? -51.897 -52.745 147.991 1.00 20.69 2 THR B C 1
ATOM 1304 O O . THR B 1 22 ? -51.120 -53.665 147.729 1.00 21.57 2 THR B O 1
ATOM 1308 N N . ILE B 1 23 ? -51.524 -51.656 148.634 1.00 15.74 3 ILE B N 1
ATOM 1309 C CA . ILE B 1 23 ? -50.170 -51.486 149.111 1.00 13.84 3 ILE B CA 1
ATOM 1310 C C . ILE B 1 23 ? -50.153 -51.383 150.625 1.00 11.61 3 ILE B C 1
ATOM 1311 O O . ILE B 1 23 ? -50.872 -50.578 151.223 1.00 13.19 3 ILE B O 1
ATOM 1316 N N . ARG B 1 24 ? -49.319 -52.216 151.237 1.00 11.53 4 ARG B N 1
ATOM 1317 C CA . ARG B 1 24 ? -49.038 -52.183 152.653 1.00 10.59 4 ARG B CA 1
ATOM 1318 C C . ARG B 1 24 ? -47.612 -51.685 152.865 1.00 11.10 4 ARG B C 1
ATOM 1319 O O . ARG B 1 24 ? -46.668 -52.231 152.327 1.00 13.62 4 ARG B O 1
ATOM 1327 N N . LEU B 1 25 ? -47.475 -50.652 153.681 1.00 9.41 5 LEU B N 1
ATOM 1328 C CA . LEU B 1 25 ? -46.183 -50.159 154.094 1.00 8.95 5 LEU B CA 1
ATOM 1329 C C . LEU B 1 25 ? -45.840 -50.758 155.435 1.00 9.30 5 LEU B C 1
ATOM 1330 O O . LEU B 1 25 ? -46.627 -50.636 156.371 1.00 11.20 5 LEU B O 1
ATOM 1335 N N . VAL B 1 26 ? -44.669 -51.383 155.529 1.00 8.92 6 VAL B N 1
ATOM 1336 C CA . VAL B 1 26 ? -44.175 -51.995 156.771 1.00 9.52 6 VAL B CA 1
ATOM 1337 C C . VAL B 1 26 ? -42.865 -51.309 157.173 1.00 8.89 6 VAL B C 1
ATOM 1338 O O . VAL B 1 26 ? -41.900 -51.350 156.396 1.00 10.30 6 VAL B O 1
ATOM 1342 N N . ILE B 1 27 ? -42.840 -50.709 158.363 1.00 8.40 7 ILE B N 1
ATOM 1343 C CA . ILE B 1 27 ? -41.666 -50.065 158.882 1.00 9.13 7 ILE B CA 1
ATOM 1344 C C . ILE B 1 27 ? -41.181 -50.841 160.094 1.00 9.00 7 ILE B C 1
ATOM 1345 O O . ILE B 1 27 ? -41.925 -51.043 161.041 1.00 10.30 7 ILE B O 1
ATOM 1350 N N . VAL B 1 28 ? -39.935 -51.324 160.042 1.00 9.16 8 VAL B N 1
ATOM 1351 C CA . VAL B 1 28 ? -39.412 -52.225 161.061 1.00 9.34 8 VAL B CA 1
ATOM 1352 C C . VAL B 1 28 ? -38.601 -51.466 162.103 1.00 9.26 8 VAL B C 1
ATOM 1353 O O . VAL B 1 28 ? -37.577 -50.897 161.794 1.00 10.24 8 VAL B O 1
A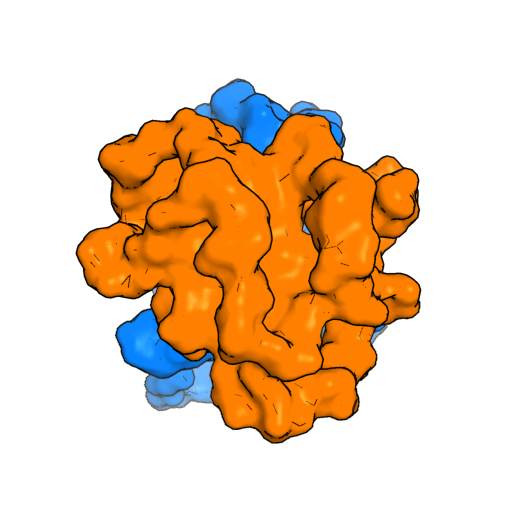TOM 1357 N N . GLU B 1 29 ? -39.073 -51.520 163.347 1.00 10.07 9 GLU B N 1
ATOM 1358 C CA . GLU B 1 29 ? -38.409 -50.978 164.528 1.00 10.29 9 GLU B CA 1
ATOM 1359 C C . GLU B 1 29 ? -37.843 -49.570 164.304 1.00 10.40 9 GLU B C 1
ATOM 1360 O O . GLU B 1 29 ? -36.692 -49.297 164.597 1.00 11.68 9 GLU B O 1
ATOM 1366 N N . PRO B 1 30 ? -38.681 -48.618 163.839 1.00 10.22 10 PRO B N 1
ATOM 1367 C CA . PRO B 1 30 ? -38.185 -47.251 163.654 1.00 10.97 10 PRO B CA 1
ATOM 1368 C C . PRO B 1 30 ? -37.771 -46.644 164.985 1.00 10.52 10 PRO B C 1
ATOM 1369 O O . PRO B 1 30 ? -38.435 -46.866 166.030 1.00 11.26 10 PRO B O 1
ATOM 1373 N N . GLU B 1 31 ? -36.705 -45.860 164.918 1.00 10.91 11 GLU B N 1
ATOM 1374 C CA . GLU B 1 31 ? -36.068 -45.262 166.054 1.00 11.29 11 GLU B CA 1
ATOM 1375 C C . GLU B 1 31 ? -36.404 -43.785 166.240 1.00 11.04 11 GLU B C 1
ATOM 1376 O O . GLU B 1 31 ? -36.466 -43.305 167.370 1.00 13.61 11 GLU B O 1
ATOM 1382 N N . GLY B 1 32 ? -36.571 -43.056 165.154 1.00 11.58 12 GLY B N 1
ATOM 1383 C CA . GLY B 1 32 ? -36.738 -41.606 165.200 1.00 12.12 12 GLY B CA 1
ATOM 1384 C C . GLY B 1 32 ? -38.198 -41.217 165.163 1.00 11.00 12 GLY B C 1
ATOM 1385 O O . GLY B 1 32 ? -38.912 -41.581 164.240 1.00 11.16 12 GLY B O 1
ATOM 1386 N N . ALA B 1 33 ? -38.656 -40.470 166.168 1.00 12.03 13 ALA B N 1
ATOM 1387 C CA . ALA B 1 33 ? -40.035 -40.010 166.196 1.00 11.84 13 ALA B CA 1
ATOM 1388 C C . ALA B 1 33 ? -40.354 -39.142 164.979 1.00 11.39 13 ALA B C 1
ATOM 1389 O O . ALA B 1 33 ? -41.431 -39.224 164.407 1.00 13.03 13 ALA B O 1
ATOM 1391 N N . TYR B 1 34 ? -39.387 -38.331 164.562 1.00 11.62 14 TYR B N 1
ATOM 1392 C CA . TYR B 1 34 ? -39.574 -37.489 163.381 1.00 11.65 14 TYR B CA 1
ATOM 1393 C C . TYR B 1 34 ? -39.824 -38.368 162.170 1.00 10.49 14 TYR B C 1
ATOM 1394 O O . TYR B 1 34 ? -40.712 -38.114 161.370 1.00 11.04 14 TYR B O 1
ATOM 1403 N N . ASN B 1 35 ? -39.043 -39.438 162.014 1.00 11.58 15 ASN B N 1
ATOM 1404 C CA . ASN B 1 35 ? -39.227 -40.318 160.868 1.00 10.97 15 ASN B CA 1
ATOM 1405 C C . ASN B 1 35 ? -40.583 -40.989 160.883 1.00 9.93 15 ASN B C 1
ATOM 1406 O O . ASN B 1 35 ? -41.216 -41.074 159.833 1.00 10.45 15 ASN B O 1
ATOM 1411 N N . LEU B 1 36 ? -41.028 -41.452 162.042 1.00 9.89 16 LEU B N 1
ATOM 1412 C CA . LEU B 1 36 ? -42.300 -42.114 162.098 1.00 9.76 16 LEU B CA 1
ATOM 1413 C C . LEU B 1 36 ? -43.422 -41.123 161.735 1.00 9.12 16 LEU B C 1
ATOM 1414 O O . LEU B 1 36 ? -44.332 -41.459 160.976 1.00 9.65 16 LEU B O 1
ATOM 1419 N N . GLY B 1 37 ? -43.383 -39.921 162.285 1.00 9.15 17 GLY B N 1
ATOM 1420 C CA . GLY B 1 37 ? -44.402 -38.922 161.944 1.00 9.29 17 GLY B CA 1
ATOM 1421 C C . GLY B 1 37 ? -44.353 -38.516 160.474 1.00 8.36 17 GLY B C 1
ATOM 1422 O O . GLY B 1 37 ? -45.394 -38.383 159.841 1.00 9.01 17 GLY B O 1
ATOM 1423 N N . PHE B 1 38 ? -43.150 -38.318 159.931 1.00 8.38 18 PHE B N 1
ATOM 1424 C CA . PHE B 1 38 ? -43.026 -37.994 158.521 1.00 8.56 18 PHE B CA 1
ATOM 1425 C C . PHE B 1 38 ? -43.585 -39.110 157.635 1.00 8.42 18 PHE B C 1
ATOM 1426 O O . PHE B 1 38 ? -44.184 -38.835 156.595 1.00 8.44 18 PHE B O 1
ATOM 1434 N N . ILE B 1 39 ? -43.386 -40.363 158.022 1.00 8.14 19 ILE B N 1
ATOM 1435 C CA . ILE B 1 39 ? -43.915 -41.478 157.256 1.00 8.84 19 ILE B CA 1
ATOM 1436 C C . ILE B 1 39 ? -45.441 -41.485 157.315 1.00 8.20 19 ILE B C 1
ATOM 1437 O O . ILE B 1 39 ? -46.105 -41.692 156.305 1.00 8.71 19 ILE B O 1
ATOM 1442 N N . ALA B 1 40 ? -46.018 -41.236 158.485 1.00 8.33 20 ALA B N 1
ATOM 1443 C CA . ALA B 1 40 ? -47.457 -41.177 158.601 1.00 9.17 20 ALA B CA 1
ATOM 1444 C C . ALA B 1 40 ? -48.058 -40.116 157.683 1.00 8.91 20 ALA B C 1
ATOM 1445 O O . ALA B 1 40 ? -49.078 -40.331 157.044 1.00 9.44 20 ALA B O 1
ATOM 1447 N N . ARG B 1 41 ? -47.406 -38.943 157.625 1.00 8.59 21 ARG B N 1
ATOM 1448 C CA . ARG B 1 41 ? -47.833 -37.910 156.720 1.00 8.90 21 ARG B CA 1
ATOM 1449 C C . ARG B 1 41 ? -47.851 -38.401 155.291 1.00 8.38 21 ARG B C 1
ATOM 1450 O O . ARG B 1 41 ? -48.798 -38.168 154.527 1.00 9.41 21 ARG B O 1
ATOM 1458 N N . LEU B 1 42 ? -46.763 -39.047 154.869 1.00 8.64 22 LEU B N 1
ATOM 1459 C CA . LEU B 1 42 ? -46.626 -39.574 153.509 1.00 8.55 22 LEU B CA 1
ATOM 1460 C C . LEU B 1 42 ? -47.715 -40.626 153.176 1.00 8.47 22 LEU B C 1
ATOM 1461 O O . LEU B 1 42 ? -48.147 -40.720 152.035 1.00 8.78 22 LEU B O 1
ATOM 1466 N N . VAL B 1 43 ? -48.111 -41.442 154.153 1.00 8.68 23 VAL B N 1
ATOM 1467 C CA . VAL B 1 43 ? -49.178 -42.408 153.930 1.00 8.98 23 VAL B CA 1
ATOM 1468 C C . VAL B 1 43 ? -50.438 -41.715 153.475 1.00 9.71 23 VAL B C 1
ATOM 1469 O O . VAL B 1 43 ? -51.121 -42.212 152.575 1.00 10.84 23 VAL B O 1
ATOM 1473 N N . LYS B 1 44 ? -50.736 -40.546 154.074 1.00 9.77 24 LYS B N 1
ATOM 1474 C CA . LYS B 1 44 ? -51.897 -39.766 153.645 1.00 10.17 24 LYS B CA 1
ATOM 1475 C C . LYS B 1 44 ? -51.635 -39.051 152.318 1.00 10.13 24 LYS B C 1
ATOM 1476 O O . LYS B 1 44 ? -52.496 -39.019 151.446 1.00 11.42 24 LYS B O 1
ATOM 1482 N N . ASN B 1 45 ? -50.435 -38.477 152.147 1.00 9.43 25 ASN B N 1
ATOM 1483 C CA . ASN B 1 45 ? -50.093 -37.803 150.911 1.00 9.24 25 ASN B CA 1
ATOM 1484 C C . ASN B 1 45 ? -50.210 -38.699 149.687 1.00 9.21 25 ASN B C 1
ATOM 1485 O O . ASN B 1 45 ? -50.475 -38.219 148.601 1.00 10.37 25 ASN B O 1
ATOM 1490 N N . PHE B 1 46 ? -49.972 -40.007 149.854 1.00 9.40 26 PHE B N 1
ATOM 1491 C CA . PHE B 1 46 ? -49.899 -40.927 148.726 1.00 9.90 26 PHE B CA 1
ATOM 1492 C C . PHE B 1 46 ? -50.916 -42.083 148.835 1.00 11.02 26 PHE B C 1
ATOM 1493 O O . PHE B 1 46 ? -50.853 -43.045 148.056 1.00 12.02 26 PHE B O 1
ATOM 1501 N N . LEU B 1 47 ? -51.899 -41.926 149.714 1.00 11.12 27 LEU B N 1
ATOM 1502 C CA . LEU B 1 47 ? -53.033 -42.847 149.830 1.00 12.17 27 LEU B CA 1
ATOM 1503 C C . LEU B 1 47 ? -52.589 -44.307 149.885 1.00 12.41 27 LEU B C 1
ATOM 1504 O O . LEU B 1 47 ? -53.135 -45.166 149.193 1.00 14.30 27 LEU B O 1
ATOM 1509 N N . ILE B 1 48 ? -51.667 -44.611 150.790 1.00 11.70 28 ILE B N 1
ATOM 1510 C CA . ILE B 1 48 ? -51.249 -45.983 151.006 1.00 11.22 28 ILE B CA 1
ATOM 1511 C C . ILE B 1 48 ? -52.380 -46.660 151.782 1.00 11.36 28 ILE B C 1
ATOM 1512 O O . ILE B 1 48 ? -52.978 -46.108 152.669 1.00 12.84 28 ILE B O 1
ATOM 1517 N N . ASP B 1 49 ? -52.668 -47.916 151.433 1.00 11.84 29 ASP B N 1
ATOM 1518 C CA . ASP B 1 49 ? -53.845 -48.603 151.960 1.00 12.43 29 ASP B CA 1
ATOM 1519 C C . ASP B 1 49 ? -53.690 -49.125 153.390 1.00 12.25 29 ASP B C 1
ATOM 1520 O O . ASP B 1 49 ? -54.647 -49.122 154.159 1.00 14.01 29 ASP B O 1
ATOM 1525 N N . GLU B 1 50 ? -52.503 -49.635 153.710 1.00 11.13 30 GLU B N 1
ATOM 1526 C CA . GLU B 1 50 ? -52.235 -50.268 154.991 1.00 10.88 30 GLU B CA 1
ATOM 1527 C C . GLU B 1 50 ? -50.875 -49.842 155.488 1.00 10.99 30 GLU B C 1
ATOM 1528 O O . GLU B 1 50 ? -49.971 -49.620 154.696 1.00 11.51 30 GLU B O 1
ATOM 1534 N N . PHE B 1 51 ? -50.724 -49.756 156.794 1.00 11.16 31 PHE B N 1
ATOM 1535 C CA . PHE B 1 51 ? -49.524 -49.202 157.407 1.00 10.25 31 PHE B CA 1
ATOM 1536 C C . PHE B 1 51 ? -49.286 -49.969 158.716 1.00 10.25 31 PHE B C 1
ATOM 1537 O O . PHE B 1 51 ? -50.096 -49.903 159.626 1.00 11.08 31 PHE B O 1
ATOM 1545 N N . TYR B 1 52 ? -48.157 -50.664 158.762 1.00 10.23 32 TYR B N 1
ATOM 1546 C CA . TYR B 1 52 ? -47.747 -51.497 159.878 1.00 10.98 32 TYR B CA 1
ATOM 1547 C C . TYR B 1 52 ? -46.385 -51.040 160.391 1.00 11.37 32 TYR B C 1
ATOM 1548 O O . TYR B 1 52 ? -45.474 -50.774 159.591 1.00 11.73 32 TYR B O 1
ATOM 1557 N N . VAL B 1 53 ? -46.221 -51.043 161.706 1.00 11.16 33 VAL B N 1
ATOM 1558 C CA . VAL B 1 53 ? -44.967 -50.725 162.325 1.00 11.34 33 VAL B CA 1
ATOM 1559 C C . VAL 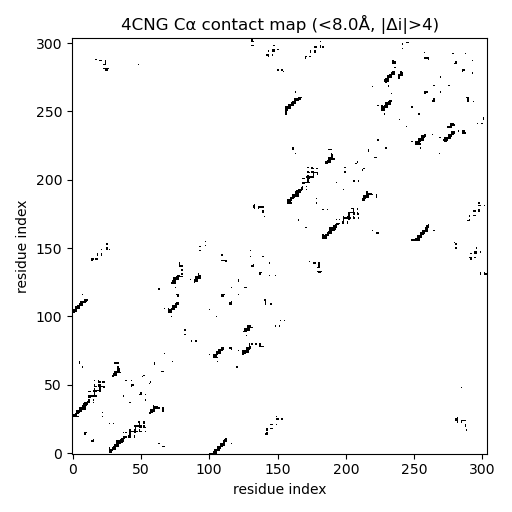B 1 53 ? -44.641 -51.859 163.287 1.00 11.35 33 VAL B C 1
ATOM 1560 O O . VAL B 1 53 ? -45.450 -52.208 164.146 1.00 12.94 33 VAL B O 1
ATOM 1564 N N . VAL B 1 54 ? -43.457 -52.425 163.118 1.00 10.91 34 VAL B N 1
ATOM 1565 C CA . VAL B 1 54 ? -42.998 -53.567 163.956 1.00 9.88 34 VAL B CA 1
ATOM 1566 C C . VAL B 1 54 ? -42.216 -53.002 165.127 1.00 11.37 34 VAL B C 1
ATOM 1567 O O . VAL B 1 54 ? -41.183 -52.373 164.920 1.00 12.34 34 VAL B O 1
ATOM 1571 N N . ASN B 1 55 ? -42.655 -53.307 166.351 1.00 12.05 35 ASN B N 1
ATOM 1572 C CA . ASN B 1 55 ? -41.916 -52.992 167.568 1.00 13.64 35 ASN B CA 1
ATOM 1573 C C . ASN B 1 55 ? -41.222 -51.625 167.496 1.00 14.11 35 ASN B C 1
ATOM 1574 O O . ASN B 1 55 ? -40.023 -51.529 167.643 1.00 13.33 35 ASN B O 1
ATOM 1579 N N . PRO B 1 56 ? -41.993 -50.539 167.360 1.00 13.47 36 PRO B N 1
ATOM 1580 C CA . PRO B 1 56 ? -41.368 -49.224 167.279 1.00 13.09 36 PRO B CA 1
ATOM 1581 C C . PRO B 1 56 ? -40.567 -48.889 168.519 1.00 12.55 36 PRO B C 1
ATOM 1582 O O . PRO B 1 56 ? -41.009 -49.155 169.626 1.00 15.05 36 PRO B O 1
ATOM 1586 N N . LYS B 1 57 ? -39.412 -48.295 168.311 1.00 12.71 37 LYS B N 1
ATOM 1587 C CA . LYS B 1 57 ? -38.603 -47.754 169.391 1.00 13.16 37 LYS B CA 1
ATOM 1588 C C . LYS B 1 57 ? -38.869 -46.251 169.599 1.00 12.62 37 LYS B C 1
ATOM 1589 O O . LYS B 1 57 ? -38.838 -45.751 170.710 1.00 15.54 37 LYS B O 1
ATOM 1595 N N . ALA B 1 58 ? -39.178 -45.540 168.537 1.00 12.85 38 ALA B N 1
ATOM 1596 C CA . ALA B 1 58 ? -39.639 -44.156 168.613 1.00 13.67 38 ALA B CA 1
ATOM 1597 C C . ALA B 1 58 ? -40.823 -44.003 169.555 1.00 12.58 38 ALA B C 1
ATOM 1598 O O . ALA B 1 58 ? -41.737 -44.823 169.548 1.00 14.27 38 ALA B O 1
ATOM 1600 N N . ASP B 1 59 ? -40.897 -42.853 170.209 1.00 13.03 39 ASP B N 1
ATOM 1601 C CA . ASP B 1 59 ? -42.057 -42.454 170.967 1.00 13.26 39 ASP B CA 1
ATOM 1602 C C . ASP B 1 59 ? -43.157 -41.996 170.035 1.00 11.96 39 ASP B C 1
ATOM 1603 O O . ASP B 1 59 ? -43.046 -40.989 169.342 1.00 12.71 39 ASP B O 1
ATOM 1608 N N . ILE B 1 60 ? -44.244 -42.752 170.010 1.00 11.77 40 ILE B N 1
ATOM 1609 C CA . ILE B 1 60 ? -45.335 -42.464 169.073 1.00 11.67 40 ILE B CA 1
ATOM 1610 C C . ILE B 1 60 ? -46.046 -41.162 169.409 1.00 11.05 40 ILE B C 1
ATOM 1611 O O . ILE B 1 60 ? -46.461 -40.434 168.502 1.00 11.71 40 ILE B O 1
ATOM 1616 N N . ASN B 1 61 ? -46.125 -40.823 170.684 1.00 11.59 41 ASN B N 1
ATOM 1617 C CA . ASN B 1 61 ? -46.739 -39.565 171.053 1.00 12.33 41 ASN B CA 1
ATOM 1618 C C . ASN B 1 61 ? -45.941 -38.378 170.509 1.00 13.93 41 ASN B C 1
ATOM 1619 O O . ASN B 1 61 ? -46.510 -37.392 170.036 1.00 17.82 41 ASN B O 1
ATOM 1624 N N . GLU B 1 62 ? -44.624 -38.464 170.556 1.00 13.03 42 GLU B N 1
ATOM 1625 C CA . GLU B 1 62 ? -43.776 -37.440 169.967 1.00 13.71 42 GLU B CA 1
ATOM 1626 C C . GLU B 1 62 ? -43.880 -37.438 168.442 1.00 11.86 42 GLU B C 1
ATOM 1627 O O . GLU B 1 62 ? -43.898 -36.365 167.807 1.00 12.96 42 GLU B O 1
ATOM 1633 N N . ALA B 1 63 ? -43.979 -38.610 167.833 1.00 10.89 43 ALA B N 1
ATOM 1634 C CA . ALA B 1 63 ? -44.128 -38.710 166.388 1.00 11.20 43 ALA B CA 1
ATOM 1635 C C . ALA B 1 63 ? -45.310 -37.943 165.843 1.00 10.29 43 ALA B C 1
ATOM 1636 O O . ALA B 1 63 ? -45.238 -37.385 164.750 1.00 10.65 43 ALA B O 1
ATOM 1638 N N . ILE B 1 64 ? -46.379 -37.896 166.616 1.00 10.92 44 ILE B N 1
ATOM 1639 C CA . ILE B 1 64 ? -47.570 -37.210 166.188 1.00 10.97 44 ILE B CA 1
ATOM 1640 C C . ILE B 1 64 ? -47.272 -35.733 165.893 1.00 10.89 44 ILE B C 1
ATOM 1641 O O . ILE B 1 64 ? -47.851 -35.155 164.979 1.00 11.66 44 ILE B O 1
ATOM 1646 N N . LYS B 1 65 ? -46.341 -35.121 166.618 1.00 11.78 45 LYS B N 1
ATOM 1647 C CA . LYS B 1 65 ? -45.993 -33.707 166.377 1.00 12.29 45 LYS B CA 1
ATOM 1648 C C . LYS B 1 65 ? -45.393 -33.465 165.001 1.00 13.13 45 LYS B C 1
ATOM 1649 O O . LYS B 1 65 ? -45.446 -32.352 164.531 1.00 17.06 45 LYS B O 1
ATOM 1655 N N . PHE B 1 66 ? -44.844 -34.494 164.345 1.00 12.18 46 PHE B N 1
ATOM 1656 C CA . PHE B 1 66 ? -44.222 -34.390 163.040 1.00 13.56 46 PHE B CA 1
ATOM 1657 C C . PHE B 1 66 ? -45.144 -34.859 161.930 1.00 12.03 46 PHE B C 1
ATOM 1658 O O . PHE B 1 66 ? -44.695 -34.968 160.773 1.00 15.46 46 PHE B O 1
ATOM 1666 N N . SER B 1 67 ? -46.372 -35.248 162.261 1.00 11.23 47 SER B N 1
ATOM 1667 C CA . SER B 1 67 ? -47.204 -35.940 161.319 1.00 11.18 47 SER B CA 1
ATOM 1668 C C . SER B 1 67 ? -48.208 -35.087 160.552 1.00 11.74 47 SER B C 1
ATOM 1669 O O . SER B 1 67 ? -48.718 -35.559 159.557 1.00 11.10 47 SER B O 1
ATOM 1672 N N . ALA B 1 68 ? -48.433 -33.836 160.947 1.00 11.35 48 ALA B N 1
ATOM 1673 C CA . ALA B 1 68 ? -49.421 -32.981 160.303 1.00 11.63 48 ALA B CA 1
ATOM 1674 C C . ALA B 1 68 ? -50.733 -33.747 160.189 1.00 11.43 48 ALA B C 1
ATOM 1675 O O . ALA B 1 68 ? -51.196 -34.326 161.195 1.00 12.50 48 ALA B O 1
ATOM 1677 N N . LYS B 1 69 ? -51.354 -33.767 159.029 1.00 12.30 49 LYS B N 1
ATOM 1678 C CA . LYS B 1 69 ? -52.619 -34.510 158.945 1.00 13.83 49 LYS B CA 1
ATOM 1679 C C . LYS B 1 69 ? -52.444 -36.039 158.943 1.00 13.65 49 LYS B C 1
ATOM 1680 O O . LYS B 1 69 ? -53.409 -36.764 159.113 1.00 17.61 49 LYS B O 1
ATOM 1686 N N . GLY B 1 70 ? -51.208 -36.491 158.913 1.00 12.48 50 GLY B N 1
ATOM 1687 C CA . GLY B 1 70 ? -50.895 -37.893 159.172 1.00 13.08 50 GLY B CA 1
ATOM 1688 C C . GLY B 1 70 ? -51.164 -38.321 160.593 1.00 12.13 50 GLY B C 1
ATOM 1689 O O . GLY B 1 70 ? -51.091 -39.525 160.899 1.00 12.43 50 GLY B O 1
ATOM 1690 N N . SER B 1 71 ? -51.562 -37.414 161.479 1.00 12.17 51 SER B N 1
ATOM 1691 C CA . SER B 1 71 ? -51.924 -37.843 162.786 1.00 12.23 51 SER B CA 1
ATOM 1692 C C . SER B 1 71 ? -53.100 -38.839 162.737 1.00 11.72 51 SER B C 1
ATOM 1693 O O . SER B 1 71 ? -53.185 -39.763 163.541 1.00 12.58 51 SER B O 1
ATOM 1696 N N . GLU B 1 72 ? -53.991 -38.644 161.792 1.00 12.90 52 GLU B N 1
ATOM 1697 C CA . GLU B 1 72 ? -55.114 -39.534 161.618 1.00 14.89 52 GLU B CA 1
ATOM 1698 C C . GLU B 1 72 ? -54.661 -40.947 161.242 1.00 12.85 52 GLU B C 1
ATOM 1699 O O . GLU B 1 72 ? -55.301 -41.937 161.588 1.00 14.03 52 GLU B O 1
ATOM 1705 N N . VAL B 1 73 ? -53.594 -41.030 160.461 1.00 11.57 53 VAL B N 1
ATOM 1706 C CA . VAL B 1 73 ? -52.973 -42.299 160.080 1.00 10.68 53 VAL B CA 1
ATOM 1707 C C . VAL B 1 73 ? -52.438 -43.002 161.298 1.00 10.61 53 VAL B C 1
ATOM 1708 O O . VAL B 1 73 ? -52.691 -44.193 161.489 1.00 11.35 53 VAL B O 1
ATOM 1712 N N . ILE B 1 74 ? -51.695 -42.301 162.149 1.00 10.29 54 ILE B N 1
ATOM 1713 C CA . ILE B 1 74 ? -51.186 -42.866 163.374 1.00 10.62 54 ILE B CA 1
ATOM 1714 C C . ILE B 1 74 ? -52.300 -43.391 164.250 1.00 10.72 54 ILE B C 1
ATOM 1715 O O . ILE B 1 74 ? -52.158 -44.457 164.867 1.00 11.69 54 ILE B O 1
ATOM 1720 N N . GLU B 1 75 ? -53.405 -42.656 164.319 1.00 10.66 55 GLU B N 1
ATOM 1721 C CA . GLU B 1 75 ? -54.476 -42.965 165.262 1.00 12.40 55 GLU B CA 1
ATOM 1722 C C . GLU B 1 75 ? -55.481 -44.019 164.793 1.00 12.39 55 GLU B C 1
ATOM 1723 O O . GLU B 1 75 ? -56.064 -44.727 165.614 1.00 13.24 55 GLU B O 1
ATOM 1729 N N . LYS B 1 76 ? -55.696 -44.118 163.485 1.00 13.33 56 LYS B N 1
ATOM 1730 C CA . LYS B 1 76 ? -56.736 -44.998 162.969 1.00 13.85 56 LYS B CA 1
ATOM 1731 C C . LYS B 1 76 ? -56.204 -46.141 162.128 1.00 13.50 56 LYS B C 1
ATOM 1732 O O . LYS B 1 76 ? -56.805 -47.200 162.111 1.00 16.80 56 LYS B O 1
ATOM 1738 N N A MET B 1 77 ? -55.143 -45.905 161.367 0.50 12.80 57 MET B N 1
ATOM 1739 N N B MET B 1 77 ? -55.140 -45.904 161.369 0.50 12.94 57 MET B N 1
ATOM 1740 C CA A MET B 1 77 ? -54.643 -46.866 160.386 0.50 12.64 57 MET B CA 1
ATOM 1741 C CA B MET B 1 77 ? -54.659 -46.866 160.380 0.50 12.54 57 MET B CA 1
ATOM 1742 C C A MET B 1 77 ? -53.505 -47.718 160.918 0.50 12.11 57 MET B C 1
ATOM 1743 C C B MET B 1 77 ? -53.485 -47.701 160.875 0.50 11.93 57 MET B C 1
ATOM 1744 O O A MET B 1 77 ? -53.429 -48.904 160.601 0.50 14.12 57 MET B O 1
ATOM 1745 O O B MET B 1 77 ? -53.430 -48.897 160.596 0.50 14.21 57 MET B O 1
ATOM 1754 N N . MET B 1 78 ? -52.562 -47.108 161.617 1.00 11.38 58 MET B N 1
ATOM 1755 C CA . MET B 1 78 ? -51.330 -47.753 161.935 1.00 10.96 58 MET B CA 1
ATOM 1756 C C . MET B 1 78 ? -51.579 -48.981 162.806 1.00 11.58 58 MET B C 1
ATOM 1757 O O . MET B 1 78 ? -52.207 -48.901 163.855 1.00 13.15 58 MET B O 1
ATOM 1762 N N . LYS B 1 79 ? -50.989 -50.086 162.392 1.00 10.27 59 LYS B N 1
ATOM 1763 C CA . LYS B 1 79 ? -51.025 -51.325 163.144 1.00 10.96 59 LYS B CA 1
ATOM 1764 C C . LYS B 1 79 ? -49.661 -51.532 163.720 1.00 13.38 59 LYS B C 1
ATOM 1765 O O . LYS B 1 79 ? -48.668 -51.465 163.014 1.00 20.85 59 LYS B O 1
ATOM 1771 N N . ILE B 1 80 ? -49.612 -51.838 165.012 1.00 12.29 60 ILE B N 1
ATOM 1772 C CA . ILE B 1 80 ? -48.358 -52.060 165.679 1.00 14.30 60 ILE B CA 1
ATOM 1773 C C . ILE B 1 80 ? -48.309 -53.553 166.032 1.00 16.96 60 ILE B C 1
ATOM 1774 O O . ILE B 1 80 ? -49.253 -54.119 166.554 1.00 18.39 60 ILE B O 1
ATOM 1779 N N . THR B 1 81 ? -47.193 -54.174 165.528 1.00 19.21 61 THR B N 1
ATOM 1780 C CA . THR B 1 81 ? -47.011 -55.647 165.760 1.00 23.41 61 THR B CA 1
ATOM 1781 C C . THR B 1 81 ? -45.790 -55.843 166.639 1.00 17.31 61 THR B C 1
ATOM 1782 O O . THR B 1 81 ? -44.834 -55.174 166.516 1.00 16.30 61 THR B O 1
ATOM 1786 N N . ASN B 1 82 ? -45.658 -56.957 167.352 1.00 24.70 62 ASN B N 1
ATOM 1787 C CA . ASN B 1 82 ? -44.459 -57.224 168.085 1.00 27.11 62 ASN B CA 1
ATOM 1788 C C . ASN B 1 82 ? -43.465 -58.006 167.287 1.00 27.71 62 ASN B C 1
ATOM 1789 O O . ASN B 1 82 ? -42.306 -57.827 167.487 1.00 46.96 62 ASN B O 1
ATOM 1794 N N . ASN B 1 83 ? -43.916 -58.730 166.303 1.00 19.34 63 ASN B N 1
ATOM 1795 C CA . ASN B 1 83 ? -43.060 -59.510 165.455 1.00 21.56 63 ASN B CA 1
ATOM 1796 C C . ASN B 1 83 ? -43.290 -59.298 163.971 1.00 19.37 63 ASN B C 1
ATOM 1797 O O . ASN B 1 83 ? -44.340 -58.953 163.549 1.00 19.76 63 ASN B O 1
ATOM 1802 N N . PHE B 1 84 ? -42.263 -59.549 163.203 1.00 20.59 64 PHE B N 1
ATOM 1803 C CA . PHE B 1 84 ? -42.277 -59.268 161.776 1.00 17.60 64 PHE B CA 1
ATOM 1804 C C . PHE B 1 84 ? -43.321 -60.118 161.040 1.00 15.80 64 PHE B C 1
ATOM 1805 O O . PHE B 1 84 ? -43.985 -59.610 160.158 1.00 17.20 64 PHE B O 1
ATOM 1813 N N . ASP B 1 85 ? -43.440 -61.408 161.357 1.00 18.06 65 ASP B N 1
ATOM 1814 C CA . ASP B 1 85 ? -44.375 -62.288 160.621 1.00 20.29 65 ASP B CA 1
ATOM 1815 C C . ASP B 1 85 ? -45.793 -61.760 160.644 1.00 18.19 65 ASP B C 1
ATOM 1816 O O . ASP B 1 85 ? -46.522 -61.897 159.644 1.00 20.44 65 ASP B O 1
ATOM 1821 N N . ASP B 1 86 ? -46.188 -61.122 161.755 1.00 16.88 66 ASP B N 1
ATOM 1822 C CA . ASP B 1 86 ? -47.532 -60.602 161.905 1.00 16.90 66 ASP B CA 1
ATOM 1823 C C . ASP B 1 86 ? -47.785 -59.366 161.073 1.00 16.70 66 ASP B C 1
ATOM 1824 O O . ASP B 1 86 ? -48.927 -58.953 160.953 1.00 22.33 66 ASP B O 1
ATOM 1829 N N . ALA B 1 87 ? -46.739 -58.791 160.487 1.00 13.51 67 ALA B N 1
ATOM 1830 C CA . ALA B 1 87 ? -46.891 -57.602 159.614 1.00 13.61 67 ALA B CA 1
ATOM 1831 C C . ALA B 1 87 ? -46.989 -57.945 158.137 1.00 14.21 67 ALA B C 1
ATOM 1832 O O . ALA B 1 87 ? -47.307 -57.083 157.314 1.00 14.85 67 ALA B O 1
ATOM 1834 N N . ILE B 1 88 ? -46.717 -59.208 157.798 1.00 14.52 68 ILE B N 1
ATOM 1835 C CA . ILE B 1 88 ? -46.593 -59.574 156.404 1.00 15.19 68 ILE B CA 1
ATOM 1836 C C . ILE B 1 88 ? -47.536 -60.700 155.995 1.00 15.90 68 ILE B C 1
ATOM 1837 O O . ILE B 1 88 ? -47.350 -61.323 154.954 1.00 19.15 68 ILE B O 1
ATOM 1842 N N . ARG B 1 89 ? -48.569 -60.943 156.798 1.00 17.30 69 ARG B N 1
ATOM 1843 C CA . ARG B 1 89 ? -49.596 -61.939 156.473 1.00 17.79 69 ARG B CA 1
ATOM 1844 C C . ARG B 1 89 ? -50.515 -61.438 155.375 1.00 17.01 69 ARG B C 1
ATOM 1845 O O . ARG B 1 89 ? -50.779 -60.239 155.263 1.00 19.07 69 ARG B O 1
ATOM 1853 N N . ASP B 1 90 ? -51.018 -62.371 154.575 1.00 18.31 70 ASP B N 1
ATOM 1854 C CA . ASP B 1 90 ? -52.102 -62.101 153.636 1.00 19.82 70 ASP B CA 1
ATOM 1855 C C . ASP B 1 90 ? -51.720 -61.074 152.574 1.00 18.58 70 ASP B C 1
ATOM 1856 O O . ASP B 1 90 ? -52.536 -60.240 152.203 1.00 24.57 70 ASP B O 1
ATOM 1861 N N . VAL B 1 91 ? -50.496 -61.153 152.065 1.00 18.36 71 VAL B N 1
ATOM 1862 C CA . VAL B 1 91 ? -50.111 -60.384 150.884 1.00 16.25 71 VAL B CA 1
ATOM 1863 C C . VAL B 1 91 ? -49.582 -61.318 149.813 1.00 18.18 71 VAL B C 1
ATOM 1864 O O . VAL B 1 91 ? -49.286 -62.481 150.055 1.00 21.68 71 VAL B O 1
ATOM 1868 N N . ASP B 1 92 ? -49.558 -60.824 148.593 1.00 16.90 72 ASP B N 1
ATOM 1869 C CA . ASP B 1 92 ? -49.099 -61.603 147.456 1.00 17.75 72 ASP B CA 1
ATOM 1870 C C . ASP B 1 92 ? -47.596 -61.508 147.253 1.00 16.97 72 ASP B C 1
ATOM 1871 O O . ASP B 1 92 ? -47.007 -62.368 146.621 1.00 18.93 72 ASP B O 1
ATOM 1876 N N . LEU B 1 93 ? -47.000 -60.392 147.639 1.00 15.03 73 LEU B N 1
ATOM 1877 C CA . LEU B 1 93 ? -45.602 -60.121 147.328 1.00 13.90 73 LEU B CA 1
ATOM 1878 C C . LEU B 1 93 ? -45.023 -59.238 148.413 1.00 12.86 73 LEU B C 1
ATOM 1879 O O . LEU B 1 93 ? -45.732 -58.374 148.925 1.00 13.71 73 LEU B O 1
ATOM 1884 N N . LYS B 1 94 ? -43.762 -59.486 148.766 1.00 12.00 74 LYS B N 1
ATOM 1885 C CA . LYS B 1 94 ? -43.046 -58.682 149.742 1.00 10.82 74 LYS B CA 1
ATOM 1886 C C . LYS B 1 94 ? -41.812 -58.117 149.070 1.00 10.74 74 LYS B C 1
ATOM 1887 O O . LYS B 1 94 ? -41.030 -58.846 148.487 1.00 11.55 74 LYS B O 1
ATOM 1893 N N . ILE B 1 95 ? -41.655 -56.787 149.134 1.00 10.72 75 ILE B N 1
ATOM 1894 C CA . ILE B 1 95 ? -40.516 -56.087 148.560 1.00 10.16 75 ILE B CA 1
ATOM 1895 C C . ILE B 1 95 ? -39.783 -55.377 149.669 1.00 10.47 75 ILE B C 1
ATOM 1896 O O . ILE B 1 95 ? -40.301 -54.448 150.275 1.00 11.24 75 ILE B O 1
ATOM 1901 N N . ALA B 1 96 ? -38.585 -55.883 149.987 1.00 10.85 76 ALA B N 1
ATOM 1902 C CA . ALA B 1 96 ? -37.724 -55.220 150.961 1.00 11.40 76 ALA B CA 1
ATOM 1903 C C . ALA B 1 96 ? -36.912 -54.129 150.269 1.00 11.29 76 ALA B C 1
ATOM 1904 O O . ALA B 1 96 ? -36.875 -54.054 149.046 1.00 13.09 76 ALA B O 1
ATOM 1906 N N . THR B 1 97 ? -36.331 -53.238 151.061 1.00 11.58 77 THR B N 1
ATOM 1907 C CA . THR B 1 97 ? -35.589 -52.114 150.524 1.00 11.54 77 THR B CA 1
ATOM 1908 C C . THR B 1 97 ? -34.241 -52.032 151.202 1.00 12.61 77 THR B C 1
ATOM 1909 O O . THR B 1 97 ? -34.092 -52.312 152.382 1.00 13.12 77 THR B O 1
ATOM 1913 N N . SER B 1 98 ? -33.246 -51.600 150.448 1.00 13.38 78 SER B N 1
ATOM 1914 C CA . SER B 1 98 ? -31.926 -51.346 151.010 1.00 14.67 78 SER B CA 1
ATOM 1915 C C . SER B 1 98 ? -31.184 -50.443 150.045 1.00 16.63 78 SER B C 1
ATOM 1916 O O . SER B 1 98 ? -31.306 -50.619 148.845 1.00 17.99 78 SER B O 1
ATOM 1919 N N . SER B 1 99 ? -30.242 -49.650 150.536 1.00 16.75 79 SER B N 1
ATOM 1920 C CA . SER B 1 99 ? -29.332 -48.957 149.634 1.00 18.87 79 SER B CA 1
ATOM 1921 C C . SER B 1 99 ? -28.339 -49.940 149.025 1.00 22.29 79 SER B C 1
ATOM 1922 O O . SER B 1 99 ? -28.154 -51.060 149.533 1.00 24.48 79 SER B O 1
ATOM 1925 N N . ILE B 1 100 ? -27.714 -49.543 147.941 1.00 28.97 80 ILE B N 1
ATOM 1926 C CA . ILE B 1 100 ? -26.729 -50.399 147.257 1.00 35.56 80 ILE B CA 1
ATOM 1927 C C . ILE B 1 100 ? -25.591 -50.737 148.150 1.00 31.88 80 ILE B C 1
ATOM 1928 O O . ILE B 1 100 ? -25.011 -51.754 147.987 1.00 42.63 80 ILE B O 1
ATOM 1933 N N . ALA B 1 101 ? -25.272 -49.927 149.112 1.00 27.78 81 ALA B N 1
ATOM 1934 C CA . ALA B 1 101 ? -24.165 -50.186 150.007 1.00 31.50 81 ALA B CA 1
ATOM 1935 C C . ALA B 1 101 ? -24.297 -51.513 150.776 1.00 43.03 81 ALA B C 1
ATOM 1936 O O . ALA B 1 101 ? -23.321 -52.195 151.001 1.00 60.08 81 ALA B O 1
ATOM 1938 N N . ASP B 1 102 ? -25.522 -51.850 151.165 1.00 50.56 82 ASP B N 1
ATOM 1939 C CA . ASP B 1 102 ? -25.782 -53.082 151.900 1.00 49.85 82 ASP B CA 1
ATOM 1940 C C . ASP B 1 102 ? -26.402 -54.142 150.997 1.00 53.35 82 ASP B C 1
ATOM 1941 O O . ASP B 1 102 ? -26.083 -54.226 149.811 1.00 73.28 82 ASP B O 1
ATOM 1946 N N . SER B 1 111 ? -32.407 -58.103 143.260 1.00 125.07 91 SER B N 1
ATOM 1947 C CA . SER B 1 111 ? -32.402 -56.640 143.416 1.00 37.60 91 SER B CA 1
ATOM 1948 C C . SER B 1 111 ? -32.973 -55.906 142.205 1.00 33.71 91 SER B C 1
ATOM 1949 O O . SER B 1 111 ? -32.684 -56.227 141.047 1.00 48.89 91 SER B O 1
ATOM 1952 N N . ILE B 1 112 ? -33.874 -54.984 142.511 1.00 25.03 92 ILE B N 1
ATOM 1953 C CA . ILE B 1 112 ? -34.663 -54.251 141.524 1.00 24.65 92 ILE B CA 1
ATOM 1954 C C . ILE B 1 112 ? -34.574 -52.753 141.808 1.00 19.94 92 ILE B C 1
ATOM 1955 O O . ILE B 1 112 ? -34.096 -52.335 142.862 1.00 19.54 92 ILE B O 1
ATOM 1960 N N . ARG B 1 113 ? -35.090 -51.974 140.871 1.00 26.80 93 ARG B N 1
ATOM 1961 C CA . ARG B 1 113 ? -35.101 -50.532 140.968 1.00 27.23 93 ARG B CA 1
ATOM 1962 C C . ARG B 1 113 ? -36.542 -50.055 140.848 1.00 27.27 93 ARG B C 1
ATOM 1963 O O . ARG B 1 113 ? -37.424 -50.813 140.447 1.00 24.77 93 ARG B O 1
ATOM 1971 N N . PRO B 1 114 ? -36.795 -48.798 141.223 1.00 30.39 94 PRO B N 1
ATOM 1972 C CA . PRO B 1 114 ? -38.180 -48.337 141.233 1.00 31.03 94 PRO B CA 1
ATOM 1973 C C . PRO B 1 114 ? -38.897 -48.495 139.895 1.00 36.18 94 PRO B C 1
ATOM 1974 O O . PRO B 1 114 ? -40.111 -48.694 139.864 1.00 35.14 94 PRO B O 1
ATOM 1978 N N . ILE B 1 115 ? -38.153 -48.420 138.797 1.00 38.68 95 ILE B N 1
ATOM 1979 C CA . ILE B 1 115 ? -38.746 -48.561 137.470 1.00 36.66 95 ILE B CA 1
ATOM 1980 C C . ILE B 1 115 ? -39.272 -49.964 137.191 1.00 39.93 95 ILE B C 1
ATOM 1981 O O . ILE B 1 115 ? -40.101 -50.156 136.302 1.00 40.54 95 ILE B O 1
ATOM 1986 N N . ASP B 1 116 ? -38.846 -50.930 137.996 1.00 32.35 96 ASP B N 1
ATOM 1987 C CA . ASP B 1 116 ? -39.309 -52.306 137.843 1.00 29.52 96 ASP B CA 1
ATOM 1988 C C . ASP B 1 116 ? -40.667 -52.543 138.500 1.00 27.61 96 ASP B C 1
ATOM 1989 O O . ASP B 1 116 ? -41.272 -53.595 138.326 1.00 28.85 96 ASP B O 1
ATOM 1994 N N . LEU B 1 117 ? -41.104 -51.607 139.333 1.00 23.87 97 LEU B N 1
ATOM 1995 C CA . LEU B 1 117 ? -42.185 -51.898 140.265 1.00 20.59 97 LEU B CA 1
ATOM 1996 C C . LEU B 1 117 ? -43.512 -52.120 139.530 1.00 23.82 97 LEU B C 1
ATOM 1997 O O . LEU B 1 117 ? -44.262 -53.010 139.884 1.00 25.67 97 LEU B O 1
ATOM 2002 N N . GLU B 1 118 ? -43.853 -51.255 138.579 1.00 24.87 98 GLU B N 1
ATOM 2003 C CA . GLU B 1 118 ? -45.174 -51.343 137.936 1.00 25.60 98 GLU B CA 1
ATOM 2004 C C . GLU B 1 118 ? -45.501 -52.748 137.442 1.00 30.78 98 GLU B C 1
ATOM 2005 O O . GLU B 1 118 ? -46.596 -53.259 137.690 1.00 30.81 98 GLU B O 1
ATOM 2011 N N . ARG B 1 119 ? -44.533 -53.381 136.785 1.00 29.60 99 ARG B N 1
ATOM 2012 C CA . ARG B 1 119 ? -44.717 -54.713 136.223 1.00 32.17 99 ARG B CA 1
ATOM 2013 C C . ARG B 1 119 ? -44.887 -55.793 137.302 1.00 35.37 99 ARG B C 1
ATOM 2014 O O . ARG B 1 119 ? -45.722 -56.685 137.165 1.00 42.54 99 ARG B O 1
ATOM 2022 N N . LEU B 1 120 ? -44.111 -55.700 138.378 1.00 27.60 100 LEU B N 1
ATOM 2023 C CA . LEU B 1 120 ? -44.148 -56.703 139.440 1.00 31.17 100 LEU B CA 1
ATOM 2024 C C . LEU B 1 120 ? -45.419 -56.647 140.289 1.00 26.63 100 LEU B C 1
ATOM 2025 O O . LEU B 1 120 ? -45.869 -57.684 140.778 1.00 31.20 100 LEU B O 1
ATOM 2030 N N . ILE B 1 121 ? -45.971 -55.455 140.500 1.00 24.00 101 ILE B N 1
ATOM 2031 C CA . ILE B 1 121 ? -47.008 -55.277 141.514 1.00 23.35 101 ILE B CA 1
ATOM 2032 C C . ILE B 1 121 ? -48.433 -55.180 140.945 1.00 25.12 101 ILE B C 1
ATOM 2033 O O . ILE B 1 121 ? -49.405 -55.133 141.711 1.00 24.67 101 ILE B O 1
ATOM 2038 N N . LYS B 1 122 ? -48.550 -55.199 139.617 1.00 30.45 102 LYS B N 1
ATOM 2039 C CA . LYS B 1 122 ? -49.845 -55.108 138.948 1.00 52.53 102 LYS B CA 1
ATOM 2040 C C . LYS B 1 122 ? -50.822 -56.166 139.465 1.00 100.65 102 LYS B C 1
ATOM 2041 O O . LYS B 1 122 ? -50.453 -57.382 139.576 1.00 70.00 102 LYS B O 1
ATOM 2047 N N . ASP B 1 123 ? -52.003 -55.694 139.894 1.00 135.60 103 ASP B N 1
ATOM 2048 C CA . ASP B 1 123 ? -53.048 -56.579 140.404 1.00 144.80 103 ASP B CA 1
ATOM 2049 C C . ASP B 1 123 ? -52.582 -57.489 141.524 1.00 92.91 103 ASP B C 1
ATOM 2050 O O . ASP B 1 123 ? -53.045 -58.627 141.652 1.00 116.79 103 ASP B O 1
ATOM 2055 N N . LYS B 1 124 ? -51.770 -56.933 142.421 1.00 28.09 104 LYS B N 1
ATOM 2056 C CA . LYS B 1 124 ? -51.312 -57.674 143.589 1.00 26.32 104 LYS B CA 1
ATOM 2057 C C . LYS B 1 124 ? -51.471 -56.835 144.851 1.00 22.04 104 LYS B C 1
ATOM 2058 O O . LYS B 1 124 ? -51.392 -55.603 144.816 1.00 25.86 104 LYS B O 1
ATOM 2064 N N . LYS B 1 125 ? -51.606 -57.528 145.969 1.00 20.51 105 LYS B N 1
ATOM 2065 C CA . LYS B 1 125 ? -51.418 -56.933 147.269 1.00 17.49 105 LYS B CA 1
ATOM 2066 C C . LYS B 1 125 ? -49.977 -57.075 147.672 1.00 16.00 105 LYS B C 1
ATOM 2067 O O . LYS B 1 125 ? -49.456 -58.175 147.761 1.00 16.99 105 LYS B O 1
ATOM 2073 N N . VAL B 1 126 ? -49.306 -55.958 147.875 1.00 14.47 106 VAL B N 1
ATOM 2074 C CA . VAL B 1 126 ? -47.871 -55.939 148.048 1.00 13.32 106 VAL B CA 1
ATOM 2075 C C . VAL B 1 126 ? -47.481 -55.228 149.321 1.00 12.46 106 VAL B C 1
ATOM 2076 O O . VAL B 1 126 ? -47.986 -54.140 149.608 1.00 15.37 106 VAL B O 1
ATOM 2080 N N . ALA B 1 127 ? -46.548 -55.802 150.063 1.00 12.04 107 ALA B N 1
ATOM 2081 C CA . ALA B 1 127 ? -45.941 -55.145 151.194 1.00 11.35 107 ALA B CA 1
ATOM 2082 C C . ALA B 1 127 ? -44.560 -54.604 150.841 1.00 11.33 107 ALA B C 1
ATOM 2083 O O . ALA B 1 127 ? -43.756 -55.332 150.280 1.00 13.48 107 ALA B O 1
ATOM 2085 N N . PHE B 1 128 ? -44.322 -53.325 151.151 1.00 10.62 108 PHE B N 1
ATOM 2086 C CA . PHE B 1 128 ? -43.018 -52.720 151.021 1.00 10.23 108 PHE B CA 1
ATOM 2087 C C . PHE B 1 128 ? -42.436 -52.562 152.401 1.00 9.91 108 PHE B C 1
ATOM 2088 O O . PHE B 1 128 ? -43.054 -51.954 153.260 1.00 11.50 108 PHE B O 1
ATOM 2096 N N . ILE B 1 129 ? -41.241 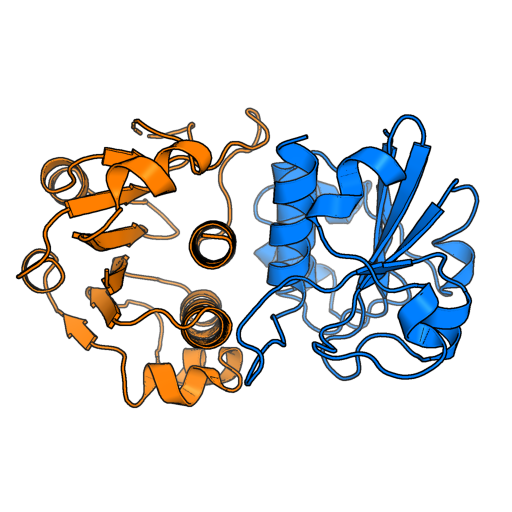-53.110 152.583 1.00 9.73 109 ILE B N 1
ATOM 2097 C CA . ILE B 1 129 ? -40.614 -53.210 153.894 1.00 9.13 109 ILE B CA 1
ATOM 2098 C C . ILE B 1 129 ? -39.381 -52.330 153.968 1.00 9.85 109 ILE B C 1
ATOM 2099 O O . ILE B 1 129 ? -38.500 -52.428 153.127 1.00 10.54 109 ILE B O 1
ATOM 2104 N N . PHE B 1 130 ? -39.359 -51.492 154.986 1.00 8.61 110 PHE B N 1
ATOM 2105 C CA . PHE B 1 130 ? -38.248 -50.581 155.223 1.00 8.74 110 PHE B CA 1
ATOM 2106 C C . PHE B 1 130 ? -37.659 -50.849 156.598 1.00 9.34 110 PHE B C 1
ATOM 2107 O O . PHE B 1 130 ? -38.378 -51.185 157.544 1.00 9.89 110 PHE B O 1
ATOM 2115 N N . GLY B 1 131 ? -36.338 -50.727 156.699 1.00 9.87 111 GLY B N 1
ATOM 2116 C CA . GLY B 1 131 ? -35.633 -51.091 157.893 1.00 10.46 111 GLY B CA 1
ATOM 2117 C C . GLY B 1 131 ? -35.287 -49.948 158.852 1.00 9.77 111 GLY B C 1
ATOM 2118 O O . GLY B 1 131 ? -35.696 -48.786 158.690 1.00 10.47 111 GLY B O 1
ATOM 2119 N N . ARG B 1 132 ? -34.503 -50.319 159.855 1.00 9.98 112 ARG B N 1
ATOM 2120 C CA . ARG B 1 132 ? -34.148 -49.497 160.980 1.00 9.75 112 ARG B CA 1
ATOM 2121 C C . ARG B 1 132 ? -33.121 -48.440 160.575 1.00 11.03 112 ARG B C 1
ATOM 2122 O O . ARG B 1 132 ? -32.186 -48.738 159.803 1.00 10.78 112 ARG B O 1
ATOM 2130 N N . GLU B 1 133 ? -33.226 -47.225 161.132 1.00 11.01 113 GLU B N 1
ATOM 2131 C CA . GLU B 1 133 ? -32.233 -46.211 160.797 1.00 12.00 113 GLU B CA 1
ATOM 2132 C C . GLU B 1 133 ? -30.814 -46.679 161.083 1.00 12.46 113 GLU B C 1
ATOM 2133 O O . GLU B 1 133 ? -29.902 -46.371 160.334 1.00 14.33 113 GLU B O 1
ATOM 2139 N N . SER B 1 134 ? -30.593 -47.350 162.207 1.00 12.51 114 SER B N 1
ATOM 2140 C CA . SER B 1 134 ? -29.233 -47.721 162.611 1.00 12.93 114 SER B CA 1
ATOM 2141 C C . SER B 1 134 ? -28.684 -48.896 161.814 1.00 12.90 114 SER B C 1
ATOM 2142 O O . SER B 1 134 ? -27.519 -48.867 161.462 1.00 17.99 114 SER B O 1
ATOM 2145 N N . VAL B 1 135 ? -29.519 -49.890 161.503 1.00 12.63 115 VAL B N 1
ATOM 2146 C CA . VAL B 1 135 ? -29.013 -51.195 161.075 1.00 12.19 115 VAL B CA 1
ATOM 2147 C C . VAL B 1 135 ? -29.780 -51.816 159.928 1.00 11.96 115 VAL B C 1
ATOM 2148 O O . VAL B 1 135 ? -29.444 -52.914 159.528 1.00 15.19 115 VAL B O 1
ATOM 2152 N N . GLY B 1 136 ? -30.806 -51.192 159.372 1.00 11.74 116 GLY B N 1
ATOM 2153 C CA . GLY B 1 136 ? -31.533 -51.765 158.278 1.00 12.45 116 GLY B CA 1
ATOM 2154 C C . GLY B 1 136 ? -32.353 -52.995 158.685 1.00 11.36 116 GLY B C 1
ATOM 2155 O O . GLY B 1 136 ? -33.117 -52.970 159.654 1.00 12.15 116 GLY B O 1
ATOM 2156 N N . LEU B 1 137 ? -32.276 -54.040 157.871 1.00 12.09 117 LEU B N 1
ATOM 2157 C CA . LEU B 1 137 ? -33.118 -55.252 158.040 1.00 11.63 117 LEU B CA 1
ATOM 2158 C C . LEU B 1 137 ? -32.252 -56.446 158.473 1.00 11.76 117 LEU B C 1
ATOM 2159 O O . LEU B 1 137 ? -31.060 -56.499 158.207 1.00 14.76 117 LEU B O 1
ATOM 2164 N N . THR B 1 138 ? -32.882 -57.397 159.138 1.00 11.13 118 THR B N 1
ATOM 2165 C CA . THR B 1 138 ? -32.234 -58.638 159.518 1.00 10.67 118 THR B CA 1
ATOM 2166 C C . THR B 1 138 ? -32.279 -59.651 158.384 1.00 10.52 118 THR B C 1
ATOM 2167 O O . THR B 1 138 ? -32.991 -59.482 157.401 1.00 11.45 118 THR B O 1
ATOM 2171 N N . ARG B 1 139 ? -31.532 -60.740 158.546 1.00 10.82 119 ARG B N 1
ATOM 2172 C CA . ARG B 1 139 ? -31.590 -61.820 157.579 1.00 11.76 119 ARG B CA 1
ATOM 2173 C C . ARG B 1 139 ? -32.982 -62.392 157.429 1.00 11.54 119 ARG B C 1
ATOM 2174 O O . ARG B 1 139 ? -33.386 -62.680 156.316 1.00 12.73 119 ARG B O 1
ATOM 2182 N N . GLU B 1 140 ? -33.718 -62.536 158.530 1.00 12.22 120 GLU B N 1
ATOM 2183 C CA . GLU B 1 140 ? -35.083 -63.031 158.469 1.00 12.94 120 GLU B CA 1
ATOM 2184 C C . GLU B 1 140 ? -35.899 -62.167 157.550 1.00 11.90 120 GLU B C 1
ATOM 2185 O O . GLU B 1 140 ? -36.712 -62.659 156.772 1.00 12.99 120 GLU B O 1
ATOM 2191 N N . GLU B 1 141 ? -35.825 -60.871 157.761 1.00 12.12 121 GLU B N 1
ATOM 2192 C CA . GLU B 1 141 ? -36.673 -59.957 157.043 1.00 13.44 121 GLU B CA 1
ATOM 2193 C C . GLU B 1 141 ? -36.392 -60.032 155.540 1.00 14.43 121 GLU B C 1
ATOM 2194 O O . GLU B 1 141 ? -37.300 -59.993 154.730 1.00 17.57 121 GLU B O 1
ATOM 2200 N N . ILE B 1 142 ? -35.123 -60.135 155.169 1.00 13.20 122 ILE B N 1
ATOM 2201 C CA . ILE B 1 142 ? -34.716 -60.277 153.769 1.00 15.05 122 ILE B CA 1
ATOM 2202 C C . ILE B 1 142 ? -35.101 -61.647 153.195 1.00 14.92 122 ILE B C 1
ATOM 2203 O O . ILE B 1 142 ? -35.624 -61.725 152.090 1.00 16.82 122 ILE B O 1
ATOM 2208 N N . ALA B 1 143 ? -34.965 -62.698 154.002 1.00 13.12 123 ALA B N 1
ATOM 2209 C CA . ALA B 1 143 ? -35.332 -64.047 153.552 1.00 15.04 123 ALA B CA 1
ATOM 2210 C C . ALA B 1 143 ? -36.815 -64.140 153.197 1.00 12.54 123 ALA B C 1
ATOM 2211 O O . ALA B 1 143 ? -37.204 -64.902 152.328 1.00 16.19 123 ALA B O 1
ATOM 2213 N N . LYS B 1 144 ? -37.641 -63.400 153.930 1.00 12.38 124 LYS B N 1
ATOM 2214 C CA . LYS B 1 144 ? -39.083 -63.455 153.806 1.00 15.18 124 LYS B CA 1
ATOM 2215 C C . LYS B 1 144 ? -39.575 -62.494 152.721 1.00 18.07 124 LYS B C 1
ATOM 2216 O O . LYS B 1 144 ? -40.781 -62.371 152.520 1.00 24.44 124 LYS B O 1
ATOM 2222 N N A SER B 1 145 ? -38.649 -61.817 152.033 0.50 14.48 125 SER B N 1
ATOM 2223 N N B SER B 1 145 ? -38.639 -61.856 152.012 0.50 15.67 125 SER B N 1
ATOM 2224 C CA A SER B 1 145 ? -39.013 -60.888 150.953 0.50 15.28 125 SER B CA 1
ATOM 2225 C CA B SER B 1 145 ? -38.972 -60.939 150.915 0.50 15.73 125 SER B CA 1
ATOM 2226 C C A SER B 1 145 ? -38.705 -61.502 149.560 0.50 15.51 125 SER B C 1
ATOM 2227 C C B SER B 1 145 ? -38.756 -61.602 149.558 0.50 15.78 125 SER B C 1
ATOM 2228 O O A SER B 1 145 ? -37.877 -62.396 149.437 0.50 18.84 125 SER B O 1
ATOM 2229 O O B SER B 1 145 ? -37.872 -62.431 149.384 0.50 18.87 125 SER B O 1
ATOM 2234 N N . ASP B 1 146 ? -39.554 -61.198 148.584 1.00 12.53 126 ASP B N 1
ATOM 2235 C CA . ASP B 1 146 ? -39.466 -61.717 147.231 1.00 12.96 126 ASP B CA 1
ATOM 2236 C C . ASP B 1 146 ? -38.491 -60.958 146.331 1.00 14.04 126 ASP B C 1
ATOM 2237 O O . ASP B 1 146 ? -37.905 -61.503 145.417 1.00 17.40 126 ASP B O 1
ATOM 2242 N N . PHE B 1 147 ? -38.359 -59.651 146.586 1.00 13.55 127 PHE B N 1
ATOM 2243 C CA . PHE B 1 147 ? -37.445 -58.765 145.860 1.00 15.03 127 PHE B CA 1
ATOM 2244 C C . PHE B 1 147 ? -36.798 -57.824 146.839 1.00 13.96 127 PHE B C 1
ATOM 2245 O O . PHE B 1 147 ? -37.345 -57.527 147.879 1.00 13.44 127 PHE B O 1
ATOM 2253 N N . LEU B 1 148 ? -35.669 -57.268 146.412 1.00 13.97 128 LEU B N 1
ATOM 2254 C CA . LEU B 1 148 ? -34.952 -56.262 147.187 1.00 14.11 128 LEU B CA 1
ATOM 2255 C C . LEU B 1 148 ? -34.808 -55.036 146.277 1.00 14.50 128 LEU B C 1
ATOM 2256 O O . LEU B 1 148 ? -34.166 -55.113 145.237 1.00 19.25 128 LEU B O 1
ATOM 2261 N N . LEU B 1 149 ? -35.437 -53.927 146.667 1.00 12.36 129 LEU B N 1
ATOM 2262 C CA . LEU B 1 149 ? -35.458 -52.685 145.895 1.00 13.10 129 LEU B CA 1
ATOM 2263 C C . LEU B 1 149 ? -34.403 -51.711 146.447 1.00 12.04 129 LEU B C 1
ATOM 2264 O O . LEU B 1 149 ? -34.358 -51.441 147.648 1.00 13.16 129 LEU B O 1
ATOM 2269 N N . PHE B 1 150 ? -33.610 -51.146 145.535 1.00 14.26 130 PHE B N 1
ATOM 2270 C CA . PHE B 1 150 ? -32.743 -50.037 145.876 1.00 14.95 130 PHE B CA 1
ATOM 2271 C C . PHE B 1 150 ? -33.125 -48.817 145.074 1.00 14.09 130 PHE B C 1
ATOM 2272 O O . PHE B 1 150 ? -33.525 -48.918 143.930 1.00 16.39 130 PHE B O 1
ATOM 2280 N N . ILE B 1 151 ? -33.068 -47.676 145.746 1.00 13.35 131 ILE B N 1
ATOM 2281 C CA . ILE B 1 151 ? -33.179 -46.367 145.107 1.00 13.41 131 ILE B CA 1
ATOM 2282 C C . ILE B 1 151 ? -31.790 -45.935 144.686 1.00 13.73 131 ILE B C 1
ATOM 2283 O O . ILE B 1 151 ? -30.935 -45.727 145.534 1.00 14.49 131 ILE B O 1
ATOM 2288 N N . PRO B 1 152 ? -31.561 -45.766 143.371 1.00 17.58 132 PRO B N 1
ATOM 2289 C CA . PRO B 1 152 ? -30.268 -45.299 142.897 1.00 19.74 132 PRO B CA 1
ATOM 2290 C 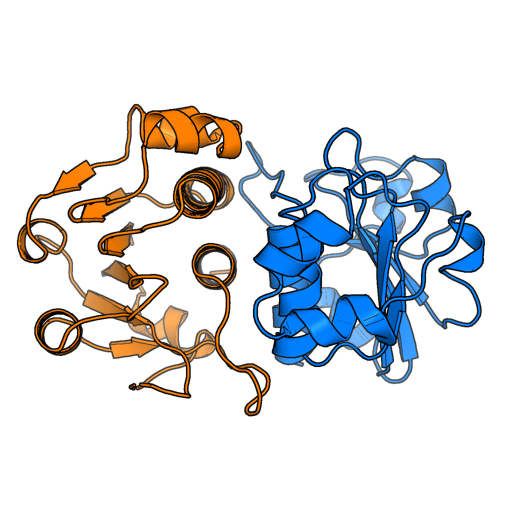C . PRO B 1 152 ? -29.928 -43.913 143.433 1.00 18.06 132 PRO B C 1
ATOM 2291 O O . PRO B 1 152 ? -30.812 -43.036 143.526 1.00 19.38 132 PRO B O 1
ATOM 2295 N N . ALA B 1 153 ? -28.688 -43.773 143.905 1.00 17.57 133 ALA B N 1
ATOM 2296 C CA . ALA B 1 153 ? -28.243 -42.492 144.452 1.00 16.13 133 ALA B CA 1
ATOM 2297 C C . ALA B 1 153 ? -26.728 -42.434 144.310 1.00 17.53 133 ALA B C 1
ATOM 2298 O O . ALA B 1 153 ? -26.120 -43.346 143.753 1.00 21.73 133 ALA B O 1
ATOM 2300 N N . ASN B 1 154 ? -26.113 -41.383 144.819 1.00 17.69 134 ASN B N 1
ATOM 2301 C CA . ASN B 1 154 ? -24.667 -41.205 144.764 1.00 18.26 134 ASN B CA 1
ATOM 2302 C C . ASN B 1 154 ? -23.986 -42.466 145.320 1.00 20.64 134 ASN B C 1
ATOM 2303 O O . ASN B 1 154 ? -24.178 -42.790 146.471 1.00 21.21 134 ASN B O 1
ATOM 2308 N N . PRO B 1 155 ? -23.167 -43.160 144.510 1.00 23.35 135 PRO B N 1
ATOM 2309 C CA . PRO B 1 155 ? -22.514 -44.377 144.997 1.00 29.06 135 PRO B CA 1
ATOM 2310 C C . PRO B 1 155 ? -21.618 -44.120 146.201 1.00 38.60 135 PRO B C 1
ATOM 2311 O O . PRO B 1 155 ? -21.362 -45.041 146.996 1.00 37.41 135 PRO B O 1
ATOM 2315 N N . GLU B 1 156 ? -21.132 -42.890 146.332 1.00 46.03 136 GLU B N 1
ATOM 2316 C CA . GLU B 1 156 ? -20.297 -42.521 147.470 1.00 38.38 136 GLU B CA 1
ATOM 2317 C C . GLU B 1 156 ? -21.134 -42.324 148.723 1.00 30.62 136 GLU B C 1
ATOM 2318 O O . GLU B 1 156 ? -20.604 -42.327 149.834 1.00 34.78 136 GLU B O 1
ATOM 2324 N N . TYR B 1 157 ? -22.409 -41.997 148.528 1.00 26.24 137 TYR B N 1
ATOM 2325 C CA . TYR B 1 157 ? -23.305 -41.791 149.637 1.00 22.38 137 TYR B CA 1
ATOM 2326 C C . TYR B 1 157 ? -24.734 -42.140 149.324 1.00 15.54 137 TYR B C 1
ATOM 2327 O O . TYR B 1 157 ? -25.580 -41.280 149.098 1.00 15.19 137 TYR B O 1
ATOM 2336 N N . PRO B 1 158 ? -25.024 -43.445 149.279 1.00 17.37 138 PRO B N 1
ATOM 2337 C CA . PRO B 1 158 ? -26.272 -43.905 148.698 1.00 18.17 138 PRO B CA 1
ATOM 2338 C C . PRO B 1 158 ? -27.359 -44.116 149.731 1.00 15.33 138 PRO B C 1
ATOM 2339 O O . PRO B 1 158 ? -28.465 -44.492 149.358 1.00 19.49 138 PRO B O 1
ATOM 2343 N N . VAL B 1 159 ? -27.057 -43.876 151.005 1.00 13.07 139 VAL B N 1
ATOM 2344 C CA . VAL B 1 159 ? -27.981 -44.178 152.058 1.00 12.98 139 VAL B CA 1
ATOM 2345 C C . VAL B 1 159 ? -28.847 -42.961 152.344 1.00 11.80 139 VAL B C 1
ATOM 2346 O O . VAL B 1 159 ? -28.352 -41.917 152.780 1.00 13.59 139 VAL B O 1
ATOM 2350 N N . LEU B 1 160 ? -30.138 -43.075 152.090 1.00 11.40 140 LEU B N 1
ATOM 2351 C CA . LEU B 1 160 ? -31.102 -42.002 152.370 1.00 10.62 140 LEU B CA 1
ATOM 2352 C C . LEU B 1 160 ? -31.609 -42.142 153.780 1.00 10.71 140 LEU B C 1
ATOM 2353 O O . LEU B 1 160 ? -31.678 -43.254 154.360 1.00 11.56 140 LEU B O 1
ATOM 2358 N N . ASN B 1 161 ? -32.030 -41.039 154.371 1.00 10.55 141 ASN B N 1
ATOM 2359 C CA . ASN B 1 161 ? -32.801 -41.124 155.586 1.00 10.23 141 ASN B CA 1
ATOM 2360 C C . ASN B 1 161 ? -34.087 -41.954 155.317 1.00 9.59 141 ASN B C 1
ATOM 2361 O O . ASN B 1 161 ? -34.732 -41.811 154.285 1.00 9.62 141 ASN B O 1
ATOM 2366 N N . LEU B 1 162 ? -34.463 -42.718 156.324 1.00 9.06 142 LEU B N 1
ATOM 2367 C CA . LEU B 1 162 ? -35.587 -43.648 156.214 1.00 8.75 142 LEU B CA 1
ATOM 2368 C C . LEU B 1 162 ? -36.829 -43.018 155.592 1.00 8.47 142 LEU B C 1
ATOM 2369 O O . LEU B 1 162 ? -37.390 -43.559 154.659 1.00 8.40 142 LEU B O 1
ATOM 2374 N N . SER B 1 163 ? -37.305 -41.890 156.142 1.00 8.34 143 SER B N 1
ATOM 2375 C CA . SER B 1 163 ? -38.569 -41.341 155.668 1.00 8.53 143 SER B CA 1
ATOM 2376 C C . SER B 1 163 ? -38.486 -40.789 154.253 1.00 8.12 143 SER B C 1
ATOM 2377 O O . SER B 1 163 ? -39.479 -40.742 153.541 1.00 9.17 143 SER B O 1
ATOM 2380 N N . HIS B 1 164 ? -37.297 -40.347 153.856 1.00 8.34 144 HIS B N 1
ATOM 2381 C CA . HIS B 1 164 ? -37.102 -39.859 152.505 1.00 9.44 144 HIS B CA 1
ATOM 2382 C C . HIS B 1 164 ? -37.097 -40.986 151.492 1.00 9.09 144 HIS B C 1
ATOM 2383 O O . HIS B 1 164 ? -37.626 -40.821 150.391 1.00 9.79 144 HIS B O 1
ATOM 2390 N N . ALA B 1 165 ? -36.520 -42.137 151.859 1.00 9.36 145 ALA B N 1
ATOM 2391 C CA . ALA B 1 165 ? -36.631 -43.347 151.038 1.00 9.63 145 ALA B CA 1
ATOM 2392 C C . ALA B 1 165 ? -38.094 -43.767 150.898 1.00 8.85 145 ALA B C 1
ATOM 2393 O O . ALA B 1 165 ? -38.537 -44.101 149.806 1.00 9.40 145 ALA B O 1
ATOM 2395 N N . VAL B 1 166 ? -38.843 -43.743 152.000 1.00 8.59 146 VAL B N 1
ATOM 2396 C CA . VAL B 1 166 ? -40.252 -44.053 151.928 1.00 8.77 146 VAL B CA 1
ATOM 2397 C C . VAL B 1 166 ? -40.949 -43.102 150.960 1.00 8.98 146 VAL B C 1
ATOM 2398 O O . VAL B 1 166 ? -41.737 -43.527 150.138 1.00 9.72 146 VAL B O 1
ATOM 2402 N N . GLY B 1 167 ? -40.703 -41.782 151.099 1.00 8.95 147 GLY B N 1
ATOM 2403 C CA . GLY B 1 167 ? -41.383 -40.834 150.245 1.00 8.90 147 GLY B CA 1
ATOM 2404 C C . GLY B 1 167 ? -41.129 -41.067 148.779 1.00 9.29 147 GLY B C 1
ATOM 2405 O O . GLY B 1 167 ? -42.036 -40.920 147.963 1.00 9.90 147 GLY B O 1
ATOM 2406 N N . ILE B 1 168 ? -39.891 -41.360 148.422 1.00 8.97 148 ILE B N 1
ATOM 2407 C CA . ILE B 1 168 ? -39.552 -41.611 147.019 1.00 10.46 148 ILE B CA 1
ATOM 2408 C C . ILE B 1 168 ? -40.325 -42.829 146.482 1.00 10.20 148 ILE B C 1
ATOM 2409 O O . ILE B 1 168 ? -40.860 -42.813 145.387 1.00 11.05 148 ILE B O 1
ATOM 2414 N N . VAL B 1 169 ? -40.337 -43.910 147.252 1.00 10.12 149 VAL B N 1
ATOM 2415 C CA . VAL B 1 169 ? -41.066 -45.131 146.814 1.00 10.87 149 VAL B CA 1
ATOM 2416 C C . VAL B 1 169 ? -42.563 -44.884 146.694 1.00 10.89 149 VAL B C 1
ATOM 2417 O O . VAL B 1 169 ? -43.180 -45.262 145.698 1.00 12.16 149 VAL B O 1
ATOM 2421 N N . LEU B 1 170 ? -43.129 -44.164 147.657 1.00 10.83 150 LEU B N 1
ATOM 2422 C CA . LEU B 1 170 ? -44.557 -43.887 147.621 1.00 11.54 150 LEU B CA 1
ATOM 2423 C C . LEU B 1 170 ? -44.930 -42.977 146.462 1.00 11.66 150 LEU B C 1
ATOM 2424 O O . LEU B 1 170 ? -45.962 -43.173 145.809 1.00 12.85 150 LEU B O 1
ATOM 2429 N N . TYR B 1 171 ? -44.044 -42.025 146.142 1.00 11.09 151 TYR B N 1
ATOM 2430 C CA . TYR B 1 171 ? -44.224 -41.179 144.984 1.00 12.07 151 TYR B CA 1
ATOM 2431 C C . TYR B 1 171 ? -44.202 -42.009 143.693 1.00 12.25 151 TYR B C 1
ATOM 2432 O O . TYR B 1 171 ? -45.020 -41.818 142.814 1.00 15.23 151 TYR B O 1
ATOM 2441 N N . GLU B 1 172 ? -43.231 -42.908 143.578 1.00 12.65 152 GLU B N 1
ATOM 2442 C CA . GLU B 1 172 ? -43.174 -43.758 142.411 1.00 14.08 152 GLU B CA 1
ATOM 2443 C C . GLU B 1 172 ? -44.454 -44.592 142.252 1.00 14.75 152 GLU B C 1
ATOM 2444 O O . GLU B 1 172 ? -44.916 -44.811 141.142 1.00 19.22 152 GLU B O 1
ATOM 2450 N N . LEU B 1 173 ? -44.976 -45.131 143.347 1.00 13.97 153 LEU B N 1
ATOM 2451 C CA . LEU B 1 173 ? -46.234 -45.890 143.324 1.00 15.55 153 LEU B CA 1
ATOM 2452 C C . LEU B 1 173 ? -47.416 -45.006 142.904 1.00 17.66 153 LEU B C 1
ATOM 2453 O O . LEU B 1 173 ? -48.263 -45.421 142.123 1.00 21.79 153 LEU B O 1
ATOM 2458 N N . TRP B 1 174 ? -47.446 -43.766 143.373 1.00 16.19 154 TRP B N 1
ATOM 2459 C CA . TRP B 1 174 ? -48.521 -42.858 143.024 1.00 17.34 154 TRP B CA 1
ATOM 2460 C C . TRP B 1 174 ? -48.542 -42.569 141.532 1.00 20.90 154 TRP B C 1
ATOM 2461 O O . TRP B 1 174 ? -49.600 -42.518 140.912 1.00 23.52 154 TRP B O 1
ATOM 2472 N N . ARG B 1 175 ? -47.358 -42.374 140.966 1.00 22.75 155 ARG B N 1
ATOM 2473 C CA . ARG B 1 175 ? -47.214 -42.166 139.535 1.00 32.02 155 ARG B CA 1
ATOM 2474 C C . ARG B 1 175 ? -47.844 -43.283 138.727 1.00 33.64 155 ARG B C 1
ATOM 2475 O O . ARG B 1 175 ? -48.250 -43.064 137.592 1.00 48.21 155 ARG B O 1
ATOM 2483 N N . ASN B 1 176 ? -47.923 -44.473 139.314 1.00 38.90 156 ASN B N 1
ATOM 2484 C CA . ASN B 1 176 ? -48.509 -45.624 138.636 1.00 77.29 156 ASN B CA 1
ATOM 2485 C C . ASN B 1 176 ? -50.022 -45.690 138.818 1.00 101.79 156 ASN B C 1
ATOM 2486 O O . ASN B 1 176 ? -50.540 -45.411 139.899 1.00 124.58 156 ASN B O 1
#

Foldseek 3Di:
DAEEEEEEAEAELLLLLLLLLLCVVLVHHAYEYENYNYDPVSNLVNNVVSNCVSVPRYHYHHDPVVRFPPWDFEEEEDQQPDDDDPLVVQEDELVCPVVVCPPTYYYYYWYYQVPIDDPVSSVVGRHYYHYDDDNVDRDDRRNVVSNVSSVSVSVD/DAEEEEEEQEAELLLVLLLLQLCVVLVHPAYEYENHNDDPVSSCVNNVVSVCCSVPHYHYHPDDVVRDPPWDFEEEEDAPVVDDELVCPCVVCPPTYYYYYWYYQVPIDDPVSVVPHDGYYHYDDDPVDRDDGRNVVSNVSSVSVSVD

Radius of gyration: 18.72 Å; Cα contacts (8 Å, |Δi|>4): 666; chains: 2; bounding box: 39×52×43 Å